Protein AF-0000000068094494 (afdb_homodimer)

Secondary structure (DSSP, 8-state):
-PBEEEEEEEES-HHHHHHHHHHHH--EEEEE-GGGEEEEESBSS-EEEEE--TTSB-STT--PBP--SS---SEEEEEE-S-HHHHHHHHHHHTPEEEEEEEEETTEEEEEEE-TTS-EEEEEEE-TTTTHHHHTT--/-PBEEEEEEEES-HHHHHHHHHHHH--EEEEE-GGGEEEEESBSS-EEEEE--TTSB-STT--PBP--SS---SEEEEEE-S-HHHHHHHHHHHTPEEEEEEEEETTEEEEEEE-TTS-EEEEEEE-TTTTHHHHTT--

Structure (mmCIF, N/CA/C/O backbone):
data_AF-0000000068094494-model_v1
#
loop_
_entity.id
_entity.type
_entity.pdbx_description
1 polymer Lyase
#
loop_
_atom_site.group_PDB
_atom_site.id
_atom_site.type_symbol
_atom_site.label_atom_id
_atom_site.label_alt_id
_atom_site.label_comp_id
_atom_site.label_asym_id
_atom_site.label_entity_id
_atom_site.label_seq_id
_atom_site.pdbx_PDB_ins_code
_atom_site.Cartn_x
_atom_site.Cartn_y
_atom_site.Cartn_z
_atom_site.occupancy
_atom_site.B_iso_or_equiv
_atom_site.auth_seq_id
_atom_site.auth_comp_id
_atom_site.auth_asym_id
_atom_site.auth_atom_id
_atom_site.pdbx_PDB_model_num
ATOM 1 N N . MET A 1 1 ? 8.359 2.385 19.516 1 69.75 1 MET A N 1
ATOM 2 C CA . MET A 1 1 ? 6.934 2.23 19.219 1 69.75 1 MET A CA 1
ATOM 3 C C . MET A 1 1 ? 6.707 2.039 17.734 1 69.75 1 MET A C 1
ATOM 5 O O . MET A 1 1 ? 7.465 2.562 16.906 1 69.75 1 MET A O 1
ATOM 9 N N . GLN A 1 2 ? 5.816 1.11 17.172 1 84.81 2 GLN A N 1
ATOM 10 C CA . GLN A 1 2 ? 5.566 0.818 15.758 1 84.81 2 GLN A CA 1
ATOM 11 C C . GLN A 1 2 ? 4.551 1.791 15.172 1 84.81 2 GLN A C 1
ATOM 13 O O . GLN A 1 2 ? 3.541 2.104 15.805 1 84.81 2 GLN A O 1
ATOM 18 N N . ALA A 1 3 ? 4.965 2.34 14.164 1 89.38 3 ALA A N 1
ATOM 19 C CA . ALA A 1 3 ? 4.027 3.209 13.453 1 89.38 3 ALA A CA 1
ATOM 20 C C . ALA A 1 3 ? 2.812 2.422 12.969 1 89.38 3 ALA A C 1
ATOM 22 O O . ALA A 1 3 ? 2.955 1.351 12.375 1 89.38 3 ALA A O 1
ATOM 23 N N . GLN A 1 4 ? 1.661 2.92 13.289 1 94.5 4 GLN A N 1
ATOM 24 C CA . GLN A 1 4 ? 0.449 2.332 12.727 1 94.5 4 GLN A CA 1
ATOM 25 C C . GLN A 1 4 ? 0.214 2.811 11.297 1 94.5 4 GLN A C 1
ATOM 27 O O . GLN A 1 4 ? 0.345 4 11.008 1 94.5 4 GLN A O 1
ATOM 32 N N . VAL A 1 5 ? -0.086 1.846 10.43 1 97.75 5 VAL A N 1
ATOM 33 C CA . VAL A 1 5 ? -0.346 2.176 9.031 1 97.75 5 VAL A CA 1
ATOM 34 C C . VAL A 1 5 ? -1.663 1.543 8.586 1 97.75 5 VAL A C 1
ATOM 36 O O . VAL A 1 5 ? -1.967 0.405 8.953 1 97.75 5 VAL A O 1
ATOM 39 N N . LEU A 1 6 ? -2.441 2.293 7.875 1 98 6 LEU A N 1
ATOM 40 C CA . LEU A 1 6 ? -3.617 1.804 7.164 1 98 6 LEU A CA 1
ATOM 41 C C . LEU A 1 6 ? -3.357 1.729 5.664 1 98 6 LEU A C 1
ATOM 43 O O . LEU A 1 6 ? -2.652 2.574 5.109 1 98 6 LEU A O 1
ATOM 47 N N . ILE A 1 7 ? -3.912 0.74 5.023 1 98.62 7 ILE A N 1
ATOM 48 C CA . ILE A 1 7 ? -3.787 0.612 3.578 1 98.62 7 ILE A CA 1
ATOM 49 C C . ILE A 1 7 ? -5.109 0.992 2.91 1 98.62 7 ILE A C 1
ATOM 51 O O . ILE A 1 7 ? -6.168 0.488 3.287 1 98.62 7 ILE A O 1
ATOM 55 N N . ASN A 1 8 ? -5.008 1.89 1.991 1 98.75 8 ASN A N 1
ATOM 56 C CA . ASN A 1 8 ? -6.168 2.305 1.212 1 98.75 8 ASN A CA 1
ATOM 57 C C . ASN A 1 8 ? -6.051 1.87 -0.246 1 98.75 8 ASN A C 1
ATOM 59 O O . ASN A 1 8 ? -5 2.039 -0.865 1 98.75 8 ASN A O 1
ATOM 63 N N . ILE A 1 9 ? -7.102 1.311 -0.768 1 98.88 9 ILE A N 1
ATOM 64 C CA . ILE A 1 9 ? -7.141 0.868 -2.156 1 98.88 9 ILE A CA 1
ATOM 65 C C . ILE A 1 9 ? -8.312 1.532 -2.879 1 98.88 9 ILE A C 1
ATOM 67 O O . ILE A 1 9 ? -9.469 1.358 -2.488 1 98.88 9 ILE A O 1
ATOM 71 N N . ASP A 1 10 ? -8.031 2.305 -3.949 1 98.69 10 ASP A N 1
ATOM 72 C CA . ASP A 1 10 ? -9.078 2.855 -4.797 1 98.69 10 ASP A CA 1
ATOM 73 C C . ASP A 1 10 ? -9.742 1.76 -5.629 1 98.69 10 ASP A C 1
ATOM 75 O O . ASP A 1 10 ? -9.062 0.959 -6.27 1 98.69 10 ASP A O 1
ATOM 79 N N . VAL A 1 11 ? -10.992 1.766 -5.641 1 98.81 11 VAL A N 1
ATOM 80 C CA . VAL A 1 11 ? -11.773 0.842 -6.449 1 98.81 11 VAL A CA 1
ATOM 81 C C . VAL A 1 11 ? -13 1.562 -7.016 1 98.81 11 VAL A C 1
ATOM 83 O O . VAL A 1 11 ? -13.469 2.549 -6.441 1 98.81 11 VAL A O 1
ATOM 86 N N . PRO A 1 12 ? -13.508 1.101 -8.148 1 98.5 12 PRO A N 1
ATOM 87 C CA . PRO A 1 12 ? -14.688 1.769 -8.719 1 98.5 12 PRO A CA 1
ATOM 88 C C . PRO A 1 12 ? -15.992 1.333 -8.055 1 98.5 12 PRO A C 1
ATOM 90 O O . PRO A 1 12 ? -17.016 1.992 -8.211 1 98.5 12 PRO A O 1
ATOM 93 N N . ASP A 1 13 ? -16.031 0.208 -7.359 1 98.31 13 ASP A N 1
ATOM 94 C CA . ASP A 1 13 ? -17.172 -0.377 -6.652 1 98.31 13 ASP A CA 1
ATOM 95 C C . ASP A 1 13 ? -16.719 -1.136 -5.41 1 98.31 13 ASP A C 1
ATOM 97 O O . ASP A 1 13 ? -16.188 -2.248 -5.512 1 98.31 13 ASP A O 1
ATOM 101 N N . ALA A 1 14 ? -16.953 -0.544 -4.223 1 98.38 14 ALA A N 1
ATOM 102 C CA . ALA A 1 14 ? -16.406 -1.07 -2.98 1 98.38 14 ALA A CA 1
ATOM 103 C C . ALA A 1 14 ? -17.016 -2.426 -2.637 1 98.38 14 ALA A C 1
ATOM 105 O O . ALA A 1 14 ? -16.312 -3.322 -2.154 1 98.38 14 ALA A O 1
ATOM 106 N N . ALA A 1 15 ? -18.266 -2.576 -2.871 1 97.75 15 ALA A N 1
ATOM 107 C CA . ALA A 1 15 ? -18.953 -3.828 -2.543 1 97.75 15 ALA A CA 1
ATOM 108 C C . ALA A 1 15 ? -18.406 -4.98 -3.383 1 97.75 15 ALA A C 1
ATOM 110 O O . ALA A 1 15 ? -18.125 -6.062 -2.859 1 97.75 15 ALA A O 1
ATOM 111 N N . ARG A 1 16 ? -18.25 -4.758 -4.676 1 98.25 16 ARG A N 1
ATOM 112 C CA . ARG A 1 16 ? -17.688 -5.781 -5.555 1 98.25 16 ARG A CA 1
ATOM 113 C C . ARG A 1 16 ? -16.234 -6.078 -5.184 1 98.25 16 ARG A C 1
ATOM 115 O O . ARG A 1 16 ? -15.812 -7.234 -5.223 1 98.25 16 ARG A O 1
ATOM 122 N N . ALA A 1 17 ? -15.516 -5.02 -4.848 1 98.75 17 ALA A N 1
ATOM 123 C CA . ALA A 1 17 ? -14.117 -5.203 -4.449 1 98.75 17 ALA A CA 1
ATOM 124 C C . ALA A 1 17 ? -14.016 -6.016 -3.164 1 98.75 17 ALA A C 1
ATOM 126 O O . ALA A 1 17 ? -13.133 -6.859 -3.023 1 98.75 17 ALA A O 1
ATOM 127 N N . ALA A 1 18 ? -14.93 -5.746 -2.213 1 98.56 18 ALA A N 1
ATOM 128 C CA . ALA A 1 18 ? -14.922 -6.5 -0.959 1 98.56 18 ALA A CA 1
ATOM 129 C C . ALA A 1 18 ? -15.125 -7.988 -1.213 1 98.56 18 ALA A C 1
ATOM 131 O O . ALA A 1 18 ? -14.445 -8.828 -0.61 1 98.56 18 ALA A O 1
ATOM 132 N N . LEU A 1 19 ? -16 -8.312 -2.143 1 98.56 19 LEU A N 1
ATOM 133 C CA . LEU A 1 19 ? -16.25 -9.711 -2.492 1 98.56 19 LEU A CA 1
ATOM 134 C C . LEU A 1 19 ? -15.008 -10.344 -3.119 1 98.56 19 LEU A C 1
ATOM 136 O O . LEU A 1 19 ? -14.648 -11.477 -2.791 1 98.56 19 LEU A O 1
ATOM 140 N N . PHE A 1 20 ? -14.336 -9.609 -3.955 1 98.88 20 PHE A N 1
ATOM 141 C CA . PHE A 1 20 ? -13.125 -10.109 -4.582 1 98.88 20 PHE A CA 1
ATOM 142 C C . PHE A 1 20 ? -12.055 -10.414 -3.537 1 98.88 20 PHE A C 1
ATOM 144 O O . PHE A 1 20 ? -11.508 -11.523 -3.508 1 98.88 20 PHE A O 1
ATOM 151 N N . TYR A 1 21 ? -11.758 -9.438 -2.697 1 98.69 21 TYR A N 1
ATOM 152 C CA . TYR A 1 21 ? -10.656 -9.594 -1.746 1 98.69 21 TYR A CA 1
ATOM 153 C C . TYR A 1 21 ? -10.992 -10.648 -0.698 1 98.69 21 TYR A C 1
ATOM 155 O O . TYR A 1 21 ? -10.094 -11.289 -0.154 1 98.69 21 TYR A O 1
ATOM 163 N N . GLU A 1 22 ? -12.297 -10.812 -0.394 1 98.31 22 GLU A N 1
ATOM 164 C CA . GLU A 1 22 ? -12.711 -11.914 0.474 1 98.31 22 GLU A CA 1
ATOM 165 C C . GLU A 1 22 ? -12.43 -13.266 -0.175 1 98.31 22 GLU A C 1
ATOM 167 O O . GLU A 1 22 ? -11.812 -14.141 0.438 1 98.31 22 GLU A O 1
ATOM 172 N N . ARG A 1 23 ? -12.812 -13.453 -1.428 1 98.38 23 ARG A N 1
ATOM 173 C CA . ARG A 1 23 ? -12.68 -14.727 -2.127 1 98.38 23 ARG A CA 1
ATOM 174 C C . ARG A 1 23 ? -11.227 -15.008 -2.477 1 98.38 23 ARG A C 1
ATOM 176 O O . ARG A 1 23 ? -10.773 -16.156 -2.387 1 98.38 23 ARG A O 1
ATOM 183 N N . ALA A 1 24 ? -10.469 -14.008 -2.826 1 98.5 24 ALA A N 1
ATOM 184 C CA . ALA A 1 24 ? -9.117 -14.195 -3.332 1 98.5 24 ALA A CA 1
ATOM 185 C C . ALA A 1 24 ? -8.125 -14.375 -2.188 1 98.5 24 ALA A C 1
ATOM 187 O O . ALA A 1 24 ? -7.184 -15.172 -2.291 1 98.5 24 ALA A O 1
ATOM 188 N N . PHE A 1 25 ? -8.359 -13.602 -1.053 1 97.81 25 PHE A N 1
ATOM 189 C CA . PHE A 1 25 ? -7.277 -13.516 -0.077 1 97.81 25 PHE A CA 1
ATOM 190 C C . PHE A 1 25 ? -7.801 -13.766 1.332 1 97.81 25 PHE A C 1
ATOM 192 O O . PHE A 1 25 ? -7.051 -13.672 2.305 1 97.81 25 PHE A O 1
ATOM 199 N N . GLY A 1 26 ? -9.078 -14.008 1.475 1 97.31 26 GLY A N 1
ATOM 200 C CA . GLY A 1 26 ? -9.656 -14.383 2.758 1 97.31 26 GLY A CA 1
ATOM 201 C C . GLY A 1 26 ? -9.883 -13.195 3.676 1 97.31 26 GLY A C 1
ATOM 202 O O . GLY A 1 26 ? -10.062 -13.359 4.883 1 97.31 26 GLY A O 1
ATOM 203 N N . LEU A 1 27 ? -9.828 -11.992 3.16 1 97.88 27 LEU A N 1
ATOM 204 C CA . LEU A 1 27 ? -10.195 -10.82 3.951 1 97.88 27 LEU A CA 1
ATOM 205 C C . LEU A 1 27 ? -11.695 -10.781 4.207 1 97.88 27 LEU A C 1
ATOM 207 O O . LEU A 1 27 ? -12.461 -11.461 3.518 1 97.88 27 LEU A O 1
ATOM 211 N N . ARG A 1 28 ? -12.047 -10 5.215 1 97.38 28 ARG A N 1
ATOM 212 C CA . ARG A 1 28 ? -13.469 -9.922 5.551 1 97.38 28 ARG A CA 1
ATOM 213 C C . ARG A 1 28 ? -13.891 -8.484 5.801 1 97.38 28 ARG A C 1
ATOM 215 O O . ARG A 1 28 ? -13.195 -7.73 6.488 1 97.38 28 ARG A O 1
ATOM 222 N N . PRO A 1 29 ? -15.055 -8.117 5.176 1 96.5 29 PRO A N 1
ATOM 223 C CA . PRO A 1 29 ? -15.562 -6.793 5.539 1 96.5 29 PRO A CA 1
ATOM 224 C C . PRO A 1 29 ? -15.875 -6.668 7.031 1 96.5 29 PRO A C 1
ATOM 226 O O . PRO A 1 29 ? -16.5 -7.562 7.609 1 96.5 29 PRO A O 1
ATOM 229 N N . GLN A 1 30 ? -15.422 -5.703 7.633 1 95.5 30 GLN A N 1
ATOM 230 C CA . GLN A 1 30 ? -15.609 -5.496 9.07 1 95.5 30 GLN A CA 1
ATOM 231 C C . GLN A 1 30 ? -16.594 -4.359 9.336 1 95.5 30 GLN A C 1
ATOM 233 O O . GLN A 1 30 ? -17.406 -4.438 10.266 1 95.5 30 GLN A O 1
ATOM 238 N N . ARG A 1 31 ? -16.469 -3.244 8.562 1 94.31 31 ARG A N 1
ATOM 239 C CA . ARG A 1 31 ? -17.344 -2.098 8.75 1 94.31 31 ARG A CA 1
ATOM 240 C C . ARG A 1 31 ? -17.406 -1.237 7.496 1 94.31 31 ARG A C 1
ATOM 242 O O . ARG A 1 31 ? -16.422 -1.168 6.742 1 94.31 31 ARG A O 1
ATOM 249 N N . ARG A 1 32 ? -18.531 -0.623 7.348 1 94.56 32 ARG A N 1
ATOM 250 C CA . ARG A 1 32 ? -18.719 0.377 6.301 1 94.56 32 ARG A CA 1
ATOM 251 C C . ARG A 1 32 ? -18.516 1.786 6.848 1 94.56 32 ARG A C 1
ATOM 253 O O . ARG A 1 32 ? -18.984 2.105 7.941 1 94.56 32 ARG A O 1
ATOM 260 N N . LEU A 1 33 ? -17.766 2.527 6.152 1 94.62 33 LEU A N 1
ATOM 261 C CA . LEU A 1 33 ? -17.547 3.932 6.48 1 94.62 33 LEU A CA 1
ATOM 262 C C . LEU A 1 33 ? -18.234 4.84 5.465 1 94.62 33 LEU A C 1
ATOM 264 O O . LEU A 1 33 ? -17.594 5.324 4.531 1 94.62 33 LEU A O 1
ATOM 268 N N . GLY A 1 34 ? -19.484 5.164 5.664 1 89.81 34 GLY A N 1
ATOM 269 C CA . GLY A 1 34 ? -20.281 5.832 4.652 1 89.81 34 GLY A CA 1
ATOM 270 C C . GLY A 1 34 ? -20.594 4.949 3.457 1 89.81 34 GLY A C 1
ATOM 271 O O . GLY A 1 34 ? -20.438 3.73 3.521 1 89.81 34 GLY A O 1
ATOM 272 N N . PRO A 1 35 ? -21.062 5.523 2.426 1 89.25 35 PRO A N 1
ATOM 273 C CA . PRO A 1 35 ? -21.516 4.734 1.275 1 89.25 35 PRO A CA 1
ATOM 274 C C . PRO A 1 35 ? -20.359 4.312 0.362 1 89.25 35 PRO A C 1
ATOM 276 O O . PRO A 1 35 ? -20.547 3.471 -0.519 1 89.25 35 PRO A O 1
ATOM 279 N N . GLN A 1 36 ? -19.172 4.809 0.687 1 93.19 36 GLN A N 1
ATOM 280 C CA . GLN A 1 36 ? -18.188 4.645 -0.38 1 93.19 36 GLN A CA 1
ATOM 281 C C . GLN A 1 36 ? -16.891 4.059 0.158 1 93.19 36 GLN A C 1
ATOM 283 O O . GLN A 1 36 ? -15.844 4.129 -0.501 1 93.19 36 GLN A O 1
ATOM 288 N N . ALA A 1 37 ? -16.984 3.441 1.366 1 97.56 37 ALA A N 1
ATOM 289 C CA . ALA A 1 37 ? -15.766 2.869 1.912 1 97.56 37 ALA A CA 1
ATOM 290 C C . ALA A 1 37 ? -16.062 1.657 2.787 1 97.56 37 ALA A C 1
ATOM 292 O O . ALA A 1 37 ? -17.031 1.66 3.551 1 97.56 37 ALA A O 1
ATOM 293 N N . ILE A 1 38 ? -15.305 0.632 2.648 1 98.12 38 ILE A N 1
ATOM 294 C CA . ILE A 1 38 ? -15.422 -0.578 3.455 1 98.12 38 ILE A CA 1
ATOM 295 C C . ILE A 1 38 ? -14.07 -0.919 4.078 1 98.12 38 ILE A C 1
ATOM 297 O O . ILE A 1 38 ? -13.055 -0.975 3.383 1 98.12 38 ILE A O 1
ATOM 301 N N . GLU A 1 39 ? -14.062 -1.085 5.305 1 98.19 39 GLU A N 1
ATOM 302 C CA . GLU A 1 39 ? -12.898 -1.61 6.012 1 98.19 39 GLU A CA 1
ATOM 303 C C . GLU A 1 39 ? -12.867 -3.135 5.973 1 98.19 39 GLU A C 1
ATOM 305 O O . GLU A 1 39 ? -13.852 -3.789 6.324 1 98.19 39 GLU A O 1
ATOM 310 N N . MET A 1 40 ? -11.75 -3.652 5.52 1 98.12 40 MET A N 1
ATOM 311 C CA . MET A 1 40 ? -11.539 -5.098 5.484 1 98.12 40 MET A CA 1
ATOM 312 C C . MET A 1 40 ? -10.625 -5.543 6.625 1 98.12 40 MET A C 1
ATOM 314 O O . MET A 1 40 ? -9.633 -4.883 6.922 1 98.12 40 MET A O 1
ATOM 318 N N . ALA A 1 41 ? -11.008 -6.645 7.246 1 96.44 41 ALA A N 1
ATOM 319 C CA . ALA A 1 41 ? -10.195 -7.281 8.281 1 96.44 41 ALA A CA 1
ATOM 320 C C . ALA A 1 41 ? -9.586 -8.586 7.77 1 96.44 41 ALA A C 1
ATOM 322 O O . ALA A 1 41 ? -9.969 -9.078 6.707 1 96.44 41 ALA A O 1
ATOM 323 N N . GLY A 1 42 ? -8.547 -9.062 8.523 1 95.25 42 GLY A N 1
ATOM 324 C CA . GLY A 1 42 ? -7.941 -10.336 8.18 1 95.25 42 GLY A CA 1
ATOM 325 C C . GLY A 1 42 ? -6.465 -10.234 7.848 1 95.25 42 GLY A C 1
ATOM 326 O O . GLY A 1 42 ? -5.773 -11.25 7.734 1 95.25 42 GLY A O 1
ATOM 327 N N . ALA A 1 43 ? -6.004 -9.039 7.594 1 94.25 43 ALA A N 1
ATOM 328 C CA . ALA A 1 43 ? -4.574 -8.789 7.438 1 94.25 43 ALA A CA 1
ATOM 329 C C . ALA A 1 43 ? -3.982 -8.18 8.703 1 94.25 43 ALA A C 1
ATOM 331 O O . ALA A 1 43 ? -4.711 -7.844 9.641 1 94.25 43 ALA A O 1
ATOM 332 N N . ALA A 1 44 ? -2.656 -8.07 8.758 1 91.19 44 ALA A N 1
ATOM 333 C CA . ALA A 1 44 ? -1.973 -7.535 9.93 1 91.19 44 ALA A CA 1
ATOM 334 C C . ALA A 1 44 ? -2.307 -6.062 10.141 1 91.19 44 ALA A C 1
ATOM 336 O O . ALA A 1 44 ? -2.141 -5.531 11.242 1 91.19 44 ALA A O 1
ATOM 337 N N . VAL A 1 45 ? -2.725 -5.375 9.086 1 93.75 45 VAL A N 1
ATOM 338 C CA . VAL A 1 45 ? -3.154 -3.98 9.141 1 93.75 45 VAL A CA 1
ATOM 339 C C . VAL A 1 45 ? -4.504 -3.83 8.445 1 93.75 45 VAL A C 1
ATOM 341 O O . VAL A 1 45 ? -4.832 -4.598 7.539 1 93.75 45 VAL A O 1
ATOM 344 N N . PRO A 1 46 ? -5.316 -2.822 8.898 1 96.12 46 PRO A N 1
ATOM 345 C CA . PRO A 1 46 ? -6.59 -2.623 8.195 1 96.12 46 PRO A CA 1
ATOM 346 C C . PRO A 1 46 ? -6.402 -2.191 6.746 1 96.12 46 PRO A C 1
ATOM 348 O O . PRO A 1 46 ? -5.477 -1.438 6.434 1 96.12 46 PRO A O 1
ATOM 351 N N . ILE A 1 47 ? -7.227 -2.734 5.918 1 98.44 47 ILE A N 1
ATOM 352 C CA . ILE A 1 47 ? -7.285 -2.348 4.512 1 98.44 47 ILE A CA 1
ATOM 353 C C . ILE A 1 47 ? -8.633 -1.69 4.211 1 98.44 47 ILE A C 1
ATOM 355 O O . ILE A 1 47 ? -9.688 -2.234 4.551 1 98.44 47 ILE A O 1
ATOM 359 N N . TYR A 1 48 ? -8.602 -0.558 3.652 1 98.62 48 TYR A N 1
ATOM 360 C CA . TYR A 1 48 ? -9.805 0.176 3.285 1 98.62 48 TYR A CA 1
ATOM 361 C C . TYR A 1 48 ? -9.992 0.197 1.773 1 98.62 48 TYR A C 1
ATOM 363 O O . TYR A 1 48 ? -9.078 0.575 1.034 1 98.62 48 TYR A O 1
ATOM 371 N N . LEU A 1 49 ? -11.125 -0.266 1.335 1 98.81 49 LEU A N 1
ATOM 372 C CA . LEU A 1 49 ? -11.555 -0.1 -0.05 1 98.81 49 LEU A CA 1
ATOM 373 C C . LEU A 1 49 ? -12.305 1.213 -0.233 1 98.81 49 LEU A C 1
ATOM 375 O O . LEU A 1 49 ? -13.359 1.416 0.368 1 98.81 49 LEU A O 1
ATOM 379 N N . LEU A 1 50 ? -11.773 2.123 -0.988 1 98.56 50 LEU A N 1
ATOM 380 C CA . LEU A 1 50 ? -12.344 3.447 -1.217 1 98.56 50 LEU A CA 1
ATOM 381 C C . LEU A 1 50 ? -12.961 3.541 -2.607 1 98.56 50 LEU A C 1
ATOM 383 O O . LEU A 1 50 ? -12.25 3.453 -3.613 1 98.56 50 LEU A O 1
ATOM 387 N N . GLU A 1 51 ? -14.195 3.734 -2.619 1 98.5 51 GLU A N 1
ATOM 388 C CA . GLU A 1 51 ? -14.891 3.854 -3.896 1 98.5 51 GLU A CA 1
ATOM 389 C C . GLU A 1 51 ? -14.688 5.238 -4.504 1 98.5 51 GLU A C 1
ATOM 391 O O . GLU A 1 51 ? -15.086 6.246 -3.912 1 98.5 51 GLU A O 1
ATOM 396 N N . LYS A 1 52 ? -14.008 5.262 -5.613 1 98 52 LYS A N 1
ATOM 397 C CA . LYS A 1 52 ? -13.781 6.457 -6.422 1 98 52 LYS A CA 1
ATOM 398 C C . LYS A 1 52 ? -14.148 6.211 -7.879 1 98 52 LYS A C 1
ATOM 400 O O . LYS A 1 52 ? -13.766 5.195 -8.461 1 98 52 LYS A O 1
ATOM 405 N N . ALA A 1 53 ? -14.836 7.141 -8.445 1 97.44 53 ALA A N 1
ATOM 406 C CA . ALA A 1 53 ? -15.359 6.945 -9.797 1 97.44 53 ALA A CA 1
ATOM 407 C C . ALA A 1 53 ? -14.234 6.93 -10.82 1 97.44 53 ALA A C 1
ATOM 409 O O . ALA A 1 53 ? -13.281 7.703 -10.719 1 97.44 53 ALA A O 1
ATOM 410 N N . THR A 1 54 ? -14.414 6.039 -11.844 1 97.44 54 THR A N 1
ATOM 411 C CA . THR A 1 54 ? -13.523 6.086 -12.992 1 97.44 54 THR A CA 1
ATOM 412 C C . THR A 1 54 ? -13.492 7.484 -13.602 1 97.44 54 THR A C 1
ATOM 414 O O . THR A 1 54 ? -14.539 8.133 -13.734 1 97.44 54 THR A O 1
ATOM 417 N N . GLY A 1 55 ? -12.312 7.957 -13.852 1 96.69 55 GLY A N 1
ATOM 418 C CA . GLY A 1 55 ? -12.172 9.258 -14.492 1 96.69 55 GLY A CA 1
ATOM 419 C C . GLY A 1 55 ? -12.094 10.406 -13.492 1 96.69 55 GLY A C 1
ATOM 420 O O . GLY A 1 55 ? -11.742 11.523 -13.859 1 96.69 55 GLY A O 1
ATOM 421 N N . SER A 1 56 ? -12.414 10.141 -12.203 1 96.31 56 SER A N 1
ATOM 422 C CA . SER A 1 56 ? -12.32 11.195 -11.203 1 96.31 56 SER A CA 1
ATOM 423 C C . SER A 1 56 ? -10.875 11.617 -10.977 1 96.31 56 SER A C 1
ATOM 425 O O . SER A 1 56 ? -9.945 10.867 -11.297 1 96.31 56 SER A O 1
ATOM 427 N N . GLN A 1 57 ? -10.664 12.758 -10.453 1 93.75 57 GLN A N 1
ATOM 428 C CA . GLN A 1 57 ? -9.32 13.273 -10.203 1 93.75 57 GLN A CA 1
ATOM 429 C C . GLN A 1 57 ? -8.562 12.383 -9.227 1 93.75 57 GLN A C 1
ATOM 431 O O . GLN A 1 57 ? -9.047 12.102 -8.125 1 93.75 57 GLN A O 1
ATOM 436 N N . ALA A 1 58 ? -7.363 11.961 -9.555 1 90.94 58 ALA A N 1
ATOM 437 C CA . ALA A 1 58 ? -6.645 10.922 -8.82 1 90.94 58 ALA A CA 1
ATOM 438 C C . ALA A 1 58 ? -5.727 11.531 -7.762 1 90.94 58 ALA A C 1
ATOM 440 O O . ALA A 1 58 ? -5.434 10.898 -6.746 1 90.94 58 ALA A O 1
ATOM 441 N N . ALA A 1 59 ? -5.141 12.672 -8.133 1 85.25 59 ALA A N 1
ATOM 442 C CA . ALA A 1 59 ? -4.211 13.328 -7.211 1 85.25 59 ALA A CA 1
ATOM 443 C C . ALA A 1 59 ? -4.25 14.844 -7.387 1 85.25 59 ALA A C 1
ATOM 445 O O . ALA A 1 59 ? -4.484 15.344 -8.492 1 85.25 59 ALA A O 1
ATOM 446 N N . THR A 1 60 ? -4.008 15.469 -6.332 1 82.69 60 THR A N 1
ATOM 447 C CA . THR A 1 60 ? -3.953 16.922 -6.398 1 82.69 60 THR A CA 1
ATOM 448 C C . THR A 1 60 ? -2.801 17.375 -7.289 1 82.69 60 THR A C 1
ATOM 450 O O . THR A 1 60 ? -1.706 16.812 -7.234 1 82.69 60 THR A O 1
ATOM 453 N N . GLY A 1 61 ? -3.08 18.312 -8.102 1 81.31 61 GLY A N 1
ATOM 454 C CA . GLY A 1 61 ? -2.023 18.906 -8.898 1 81.31 61 GLY A CA 1
ATOM 455 C C . GLY A 1 61 ? -1.749 18.141 -10.188 1 81.31 61 GLY A C 1
ATOM 456 O O . GLY A 1 61 ? -0.759 18.406 -10.867 1 81.31 61 GLY A O 1
ATOM 457 N N . THR A 1 62 ? -2.502 17.031 -10.336 1 85.19 62 THR A N 1
ATOM 458 C CA . THR A 1 62 ? -2.342 16.297 -11.586 1 85.19 62 THR A CA 1
ATOM 459 C C . THR A 1 62 ? -3.627 16.344 -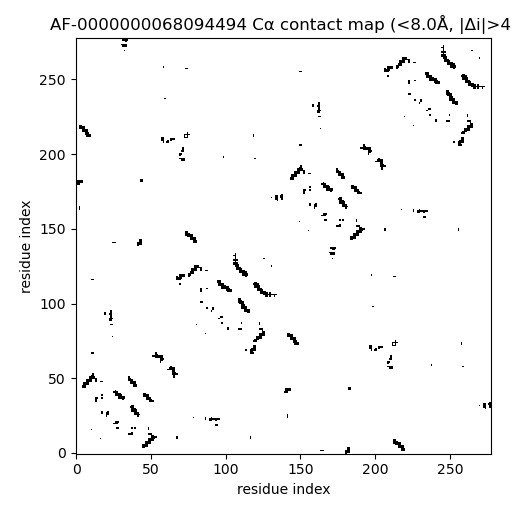12.406 1 85.19 62 THR A C 1
ATOM 461 O O . THR A 1 62 ? -4.703 16.625 -11.875 1 85.19 62 THR A O 1
ATOM 464 N N . SER A 1 63 ? -3.463 16.172 -13.688 1 88.62 63 SER A N 1
ATOM 465 C CA . SER A 1 63 ? -4.629 16.047 -14.555 1 88.62 63 SER A CA 1
ATOM 466 C C . SER A 1 63 ? -5.004 14.586 -14.766 1 88.62 63 SER A C 1
ATOM 468 O O . SER A 1 63 ? -5.902 14.273 -15.555 1 88.62 63 SER A O 1
ATOM 470 N N . GLN A 1 64 ? -4.371 13.789 -14.07 1 91.5 64 GLN A N 1
ATOM 471 C CA . GLN A 1 64 ? -4.621 12.359 -14.234 1 91.5 64 GLN A CA 1
ATOM 472 C C . GLN A 1 64 ? -5.984 11.969 -13.672 1 91.5 64 GLN A C 1
ATOM 474 O O . GLN A 1 64 ? -6.359 12.406 -12.586 1 91.5 64 GLN A O 1
ATOM 479 N N . GLY A 1 65 ? -6.703 11.172 -14.43 1 95.75 65 GLY A N 1
ATOM 480 C CA . GLY A 1 65 ? -7.918 10.539 -13.938 1 95.75 65 GLY A CA 1
ATOM 481 C C . GLY A 1 65 ? -7.703 9.109 -13.484 1 95.75 65 GLY A C 1
ATOM 482 O O . GLY A 1 65 ? -6.859 8.391 -14.031 1 95.75 65 GLY A O 1
ATOM 483 N N . ARG A 1 66 ? -8.477 8.758 -12.516 1 97.12 66 ARG A N 1
ATOM 484 C CA . ARG A 1 66 ? -8.414 7.367 -12.094 1 97.12 66 ARG A CA 1
ATOM 485 C C . ARG A 1 66 ? -8.812 6.434 -13.234 1 97.12 66 ARG A C 1
ATOM 487 O O . ARG A 1 66 ? -9.766 6.707 -13.969 1 97.12 66 ARG A O 1
ATOM 494 N N . ASP A 1 67 ? -7.984 5.445 -13.422 1 95.38 67 ASP A N 1
ATOM 495 C CA . ASP A 1 67 ? -8.188 4.461 -14.484 1 95.38 67 ASP A CA 1
ATOM 496 C C . ASP A 1 67 ? -8.016 3.041 -13.953 1 95.38 67 ASP A C 1
ATOM 498 O O . ASP A 1 67 ? -6.898 2.625 -13.633 1 95.38 67 ASP A O 1
ATOM 502 N N . TYR A 1 68 ? -9.125 2.223 -14.016 1 97.5 68 TYR A N 1
ATOM 503 C CA . TYR A 1 68 ? -9.109 0.927 -13.344 1 97.5 68 TYR A CA 1
ATOM 504 C C . TYR A 1 68 ? -8.797 -0.192 -14.336 1 97.5 68 TYR A C 1
ATOM 506 O O . TYR A 1 68 ? -9.062 -1.364 -14.055 1 97.5 68 TYR A O 1
ATOM 514 N N . ALA A 1 69 ? -8.375 0.192 -15.57 1 96.06 69 ALA A N 1
ATOM 515 C CA . ALA A 1 69 ? -7.598 -0.765 -16.344 1 96.06 69 ALA A CA 1
ATOM 516 C C . ALA A 1 69 ? -6.242 -1.034 -15.703 1 96.06 69 ALA A C 1
ATOM 518 O O . ALA A 1 69 ? -5.898 -0.418 -14.695 1 96.06 69 ALA A O 1
ATOM 519 N N . ARG A 1 70 ? -5.543 -1.998 -16.297 1 96.94 70 ARG A N 1
ATOM 520 C CA . ARG A 1 70 ? -4.238 -2.305 -15.719 1 96.94 70 ARG A CA 1
ATOM 521 C C . ARG A 1 70 ? -3.338 -1.072 -15.711 1 96.94 70 ARG A C 1
ATOM 523 O O . ARG A 1 70 ? -3.232 -0.372 -16.719 1 96.94 70 ARG A O 1
ATOM 530 N N . HIS A 1 71 ? -2.715 -0.755 -14.57 1 96 71 HIS A N 1
ATOM 531 C CA . HIS A 1 71 ? -1.895 0.438 -14.398 1 96 71 HIS A CA 1
ATOM 532 C C . HIS A 1 71 ? -0.708 0.163 -13.477 1 96 71 HIS A C 1
ATOM 534 O O . HIS A 1 71 ? -0.641 -0.891 -12.844 1 96 71 HIS A O 1
ATOM 540 N N . TRP A 1 72 ? 0.264 1.136 -13.516 1 96.06 72 TRP A N 1
ATOM 541 C CA . TRP A 1 72 ? 1.343 1.134 -12.531 1 96.06 72 TRP A CA 1
ATOM 542 C C . TRP A 1 72 ? 0.787 1.219 -11.109 1 96.06 72 TRP A C 1
ATOM 544 O O . TRP A 1 72 ? -0.079 2.049 -10.828 1 96.06 72 TRP A O 1
ATOM 554 N N . THR A 1 73 ? 1.209 0.349 -10.289 1 97.25 73 THR A N 1
ATOM 555 C CA . THR A 1 73 ? 0.883 0.357 -8.859 1 97.25 73 THR A CA 1
ATOM 556 C C . THR A 1 73 ? 2.139 0.569 -8.023 1 97.25 73 THR A C 1
ATOM 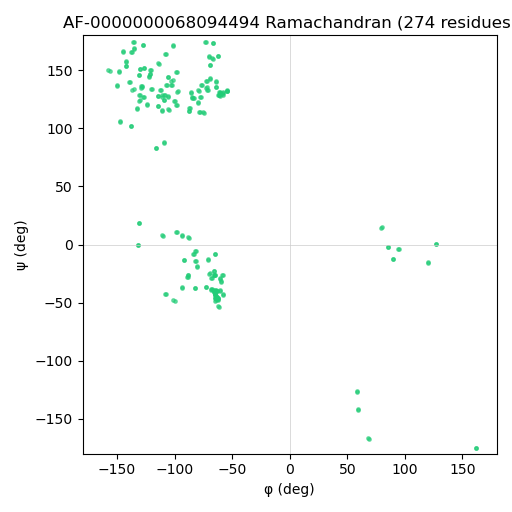558 O O . THR A 1 73 ? 2.703 -0.388 -7.488 1 97.25 73 THR A O 1
ATOM 561 N N . PRO A 1 74 ? 2.521 1.793 -7.867 1 97.88 74 PRO A N 1
ATOM 562 C CA . PRO A 1 74 ? 3.83 2.1 -7.285 1 97.88 74 PRO A CA 1
ATOM 563 C C . PRO A 1 74 ? 3.943 1.656 -5.828 1 97.88 74 PRO A C 1
ATOM 565 O O . PRO A 1 74 ? 5.055 1.488 -5.312 1 97.88 74 PRO A O 1
ATOM 568 N N . VAL A 1 75 ? 2.846 1.581 -5.16 1 98.75 75 VAL A N 1
ATOM 569 C CA . VAL A 1 75 ? 2.693 0.915 -3.871 1 98.75 75 VAL A CA 1
ATOM 570 C C . VAL A 1 75 ? 1.839 -0.34 -4.035 1 98.75 75 VAL A C 1
ATOM 572 O O . VAL A 1 75 ? 0.687 -0.262 -4.465 1 98.75 75 VAL A O 1
ATOM 575 N N . HIS A 1 76 ? 2.445 -1.494 -3.799 1 98.62 76 HIS A N 1
ATOM 576 C CA . HIS A 1 76 ? 1.637 -2.695 -3.979 1 98.62 76 HIS A CA 1
ATOM 577 C C . HIS A 1 76 ? 1.878 -3.695 -2.854 1 98.62 76 HIS A C 1
ATOM 579 O O . HIS A 1 76 ? 2.84 -3.562 -2.094 1 98.62 76 HIS A O 1
ATOM 585 N N . LEU A 1 77 ? 1.007 -4.648 -2.76 1 98.62 77 LEU A N 1
ATOM 586 C CA . LEU A 1 77 ? 1.012 -5.613 -1.665 1 98.62 77 LEU A CA 1
ATOM 587 C C . LEU A 1 77 ? 1.492 -6.977 -2.145 1 98.62 77 LEU A C 1
ATOM 589 O O . LEU A 1 77 ? 1.134 -7.418 -3.24 1 98.62 77 LEU A O 1
ATOM 593 N N . ASP A 1 78 ? 2.33 -7.633 -1.383 1 98.56 78 ASP A N 1
ATOM 594 C CA . ASP A 1 78 ? 2.553 -9.078 -1.468 1 98.56 78 ASP A CA 1
ATOM 595 C C . ASP A 1 78 ? 1.744 -9.82 -0.407 1 98.56 78 ASP A C 1
ATOM 597 O O . ASP A 1 78 ? 1.921 -9.586 0.791 1 98.56 78 ASP A O 1
ATOM 601 N N . PHE A 1 79 ? 0.902 -10.664 -0.819 1 98.44 79 PHE A N 1
ATOM 602 C CA . PHE A 1 79 ? 0.25 -11.57 0.115 1 98.44 79 PHE A CA 1
ATOM 603 C C . PHE A 1 79 ? 1.094 -12.82 0.333 1 98.44 79 PHE A C 1
ATOM 605 O O . PHE A 1 79 ? 1.34 -13.586 -0.605 1 98.44 79 PHE A O 1
ATOM 612 N N . VAL A 1 80 ? 1.523 -13.008 1.548 1 98.31 80 VAL A N 1
ATOM 613 C CA . VAL A 1 80 ? 2.354 -14.164 1.884 1 98.31 80 VAL A CA 1
ATOM 6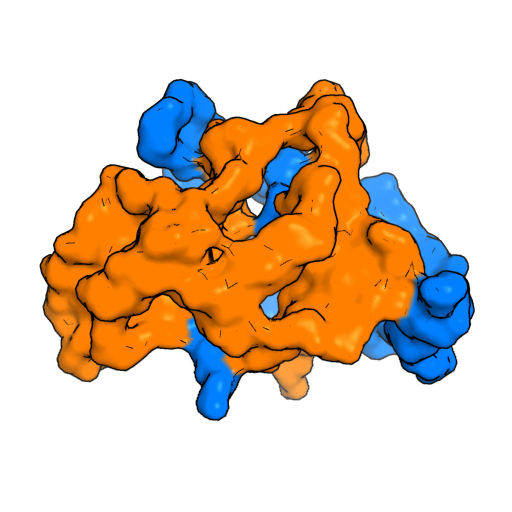14 C C . VAL A 1 80 ? 1.465 -15.359 2.201 1 98.31 80 VAL A C 1
ATOM 616 O O . VAL A 1 80 ? 0.534 -15.258 3.006 1 98.31 80 VAL A O 1
ATOM 619 N N . VAL A 1 81 ? 1.771 -16.453 1.604 1 98.06 81 VAL A N 1
ATOM 620 C CA . VAL A 1 81 ? 0.914 -17.625 1.731 1 98.06 81 VAL A CA 1
ATOM 621 C C . VAL A 1 81 ? 1.768 -18.859 1.984 1 98.06 81 VAL A C 1
ATOM 623 O O . VAL A 1 81 ? 2.992 -18.828 1.839 1 98.06 81 VAL A O 1
ATOM 626 N N . ASP A 1 82 ? 1.071 -19.953 2.355 1 97.31 82 ASP A N 1
ATOM 627 C CA . ASP A 1 82 ? 1.765 -21.219 2.607 1 97.31 82 ASP A CA 1
ATOM 628 C C . ASP A 1 82 ? 1.899 -22.031 1.325 1 97.31 82 ASP A C 1
ATOM 630 O O . ASP A 1 82 ? 2.797 -22.875 1.207 1 97.31 82 ASP A O 1
ATOM 634 N N . ASP A 1 83 ? 1.018 -21.844 0.379 1 98 83 ASP A N 1
ATOM 635 C CA . ASP A 1 83 ? 0.973 -22.562 -0.894 1 98 83 ASP A CA 1
ATOM 636 C C . ASP A 1 83 ? 0.675 -21.609 -2.049 1 98 83 ASP A C 1
ATOM 638 O O . ASP A 1 83 ? -0.482 -21.25 -2.283 1 98 83 ASP A O 1
ATOM 642 N N . CYS A 1 84 ? 1.681 -21.25 -2.775 1 98.56 84 CYS A N 1
ATOM 643 C CA . CYS A 1 84 ? 1.604 -20.234 -3.816 1 98.56 84 CYS A CA 1
ATOM 644 C C . CYS A 1 84 ? 0.675 -20.672 -4.941 1 98.56 84 CYS A C 1
ATOM 646 O O . CYS A 1 84 ? -0.187 -19.906 -5.375 1 98.56 84 CYS A O 1
ATOM 648 N N . ASP A 1 85 ? 0.787 -21.922 -5.426 1 98.56 85 ASP A N 1
ATOM 649 C CA . ASP A 1 85 ? -0.011 -22.406 -6.547 1 98.56 85 ASP A CA 1
ATOM 650 C C . ASP A 1 85 ? -1.498 -22.406 -6.203 1 98.56 85 ASP A C 1
ATOM 652 O O . ASP A 1 85 ? -2.324 -21.969 -7.004 1 98.56 85 ASP A O 1
ATOM 656 N N . ARG A 1 86 ? -1.781 -22.875 -5.066 1 98.5 86 ARG A N 1
ATOM 657 C CA . ARG A 1 86 ? -3.176 -22.906 -4.637 1 98.5 86 ARG A CA 1
ATOM 658 C C . ARG A 1 86 ? -3.744 -21.5 -4.496 1 98.5 86 ARG A C 1
ATOM 660 O O . ARG A 1 86 ? -4.883 -21.234 -4.891 1 98.5 86 ARG A O 1
ATOM 667 N N . ALA A 1 87 ? -2.967 -20.609 -3.891 1 98.62 87 ALA A N 1
ATOM 668 C CA . ALA A 1 87 ? -3.422 -19.234 -3.695 1 98.62 87 ALA A CA 1
ATOM 669 C C . ALA A 1 87 ? -3.648 -18.531 -5.035 1 98.62 87 ALA A C 1
ATOM 671 O O . ALA A 1 87 ? -4.605 -17.766 -5.188 1 98.62 87 ALA A O 1
ATOM 672 N N . VAL A 1 88 ? -2.76 -18.781 -5.973 1 98.81 88 VAL A N 1
ATOM 673 C CA . VAL A 1 88 ? -2.908 -18.203 -7.305 1 98.81 88 VAL A CA 1
ATOM 674 C C . VAL A 1 88 ? -4.199 -18.703 -7.945 1 98.81 88 VAL A C 1
ATOM 676 O O . VAL A 1 88 ? -4.984 -17.906 -8.484 1 98.81 88 VAL A O 1
ATOM 679 N N . ALA A 1 89 ? -4.418 -20 -7.879 1 98.88 89 ALA A N 1
ATOM 680 C CA . ALA A 1 89 ? -5.641 -20.578 -8.445 1 98.88 89 ALA A CA 1
ATOM 681 C C . ALA A 1 89 ? -6.879 -19.953 -7.816 1 98.88 89 ALA A C 1
ATOM 683 O O . ALA A 1 89 ? -7.84 -19.625 -8.516 1 98.88 89 ALA A O 1
ATOM 684 N N . THR A 1 90 ? -6.855 -19.781 -6.527 1 98.75 90 THR A N 1
ATOM 685 C CA . THR A 1 90 ? -7.969 -19.172 -5.797 1 98.75 90 THR A CA 1
ATOM 686 C C . THR A 1 90 ? -8.195 -17.734 -6.246 1 98.75 90 THR A C 1
ATOM 688 O O . THR A 1 90 ? -9.336 -17.328 -6.492 1 98.75 90 THR A O 1
ATOM 691 N N . ALA A 1 91 ? -7.117 -16.953 -6.359 1 98.81 91 ALA A N 1
ATOM 692 C CA . ALA A 1 91 ? -7.219 -15.547 -6.754 1 98.81 91 ALA A CA 1
ATOM 693 C C . ALA A 1 91 ? -7.738 -15.414 -8.18 1 98.81 91 ALA A C 1
ATOM 695 O O . ALA A 1 91 ? -8.586 -14.562 -8.461 1 98.81 91 ALA A O 1
ATOM 696 N N . VAL A 1 92 ? -7.23 -16.234 -9.047 1 98.88 92 VAL A N 1
ATOM 697 C CA . VAL A 1 92 ? -7.664 -16.203 -10.438 1 98.88 92 VAL A CA 1
ATOM 698 C C . VAL A 1 92 ? -9.133 -16.594 -10.531 1 98.88 92 VAL A C 1
ATOM 700 O O . VAL A 1 92 ? -9.906 -15.961 -11.258 1 98.88 92 VAL A O 1
ATOM 703 N N . ALA A 1 93 ? -9.578 -17.594 -9.82 1 98.88 93 ALA A N 1
ATOM 704 C CA . ALA A 1 93 ? -10.977 -18 -9.797 1 98.88 93 ALA A CA 1
ATOM 705 C C . ALA A 1 93 ? -11.875 -16.875 -9.289 1 98.88 93 ALA A C 1
ATOM 707 O O . ALA A 1 93 ? -13.031 -16.766 -9.703 1 98.88 93 ALA A O 1
ATOM 708 N N . ALA A 1 94 ? -11.305 -16.047 -8.43 1 98.88 94 ALA A N 1
ATOM 709 C CA . ALA A 1 94 ? -12.055 -14.945 -7.848 1 98.88 94 ALA A CA 1
ATOM 710 C C . ALA A 1 94 ? -12.117 -13.758 -8.805 1 98.88 94 ALA A C 1
ATOM 712 O O . ALA A 1 94 ? -12.883 -12.812 -8.594 1 98.88 94 ALA A O 1
ATOM 713 N N . GLY A 1 95 ? -11.273 -13.75 -9.859 1 98.81 95 GLY A N 1
ATOM 714 C CA . GLY A 1 95 ? -11.359 -12.695 -10.852 1 98.81 95 GLY A CA 1
ATOM 715 C C . GLY A 1 95 ? -10.031 -11.992 -11.094 1 98.81 95 GLY A C 1
ATOM 716 O O . GLY A 1 95 ? -9.945 -11.094 -11.93 1 98.81 95 GLY A O 1
ATOM 717 N N . ALA A 1 96 ? -8.945 -12.383 -10.414 1 98.81 96 ALA A N 1
ATOM 718 C CA . ALA A 1 96 ? -7.633 -11.789 -10.648 1 98.81 96 ALA A CA 1
ATOM 719 C C . ALA A 1 96 ? -7.09 -12.188 -12.023 1 98.81 96 ALA A C 1
ATOM 721 O O . ALA A 1 96 ? -7.461 -13.227 -12.562 1 98.81 96 ALA A O 1
ATOM 722 N N . MET A 1 97 ? -6.242 -11.344 -12.531 1 98.19 97 MET A N 1
ATOM 723 C CA . MET A 1 97 ? -5.508 -11.648 -13.75 1 98.19 97 MET A CA 1
ATOM 724 C C . MET A 1 97 ? -4.09 -12.117 -13.438 1 98.19 97 MET A C 1
ATOM 726 O O . MET A 1 97 ? -3.334 -11.398 -12.773 1 98.19 97 MET A O 1
ATOM 730 N N . LEU A 1 98 ? -3.75 -13.281 -13.898 1 98.19 98 LEU A N 1
ATOM 731 C CA . LEU A 1 98 ? -2.381 -13.766 -13.75 1 98.19 98 LEU A CA 1
ATOM 732 C C . LEU A 1 98 ? -1.471 -13.148 -14.812 1 98.19 98 LEU A C 1
ATOM 734 O O . LEU A 1 98 ? -1.746 -13.242 -16 1 98.19 98 LEU A O 1
ATOM 738 N N . GLU A 1 99 ? -0.479 -12.5 -14.383 1 97.12 99 GLU A N 1
ATOM 739 C CA . GLU A 1 99 ? 0.438 -11.844 -15.32 1 97.12 99 GLU A CA 1
ATOM 740 C C . GLU A 1 99 ? 1.695 -12.688 -15.531 1 97.12 99 GLU A C 1
ATOM 742 O O . GLU A 1 99 ? 2.152 -12.852 -16.656 1 97.12 99 GLU A O 1
ATOM 747 N N . ASP A 1 100 ? 2.281 -13.133 -14.414 1 95.94 100 ASP A N 1
ATOM 748 C CA . ASP A 1 100 ? 3.416 -14.047 -14.43 1 95.94 100 ASP A CA 1
ATOM 749 C C . ASP A 1 100 ? 3.18 -15.227 -13.492 1 95.94 100 ASP A C 1
ATOM 751 O O . ASP A 1 100 ? 2.908 -15.039 -12.305 1 95.94 100 ASP A O 1
ATOM 755 N N . PRO A 1 101 ? 3.281 -16.438 -14.062 1 96.81 101 PRO A N 1
ATOM 756 C CA . PRO A 1 101 ? 3.061 -17.609 -13.211 1 96.81 101 PRO A CA 1
ATOM 757 C C . PRO A 1 101 ? 4.086 -17.719 -12.086 1 96.81 101 PRO A C 1
ATOM 759 O O . PRO A 1 101 ? 5.133 -17.062 -12.125 1 96.81 101 PRO A O 1
ATOM 762 N N . PRO A 1 102 ? 3.701 -18.516 -11.117 1 97.81 102 PRO A N 1
ATOM 763 C CA . PRO A 1 102 ? 4.652 -18.672 -10.016 1 97.81 102 PRO A CA 1
ATOM 764 C C . PRO A 1 102 ? 6.031 -19.125 -10.492 1 97.81 102 PRO A C 1
ATOM 766 O O . PRO A 1 102 ? 6.133 -20.031 -11.328 1 97.81 102 PRO A O 1
ATOM 769 N N . HIS A 1 103 ? 6.988 -18.469 -10.016 1 97.25 103 HIS A N 1
ATOM 770 C CA . HIS A 1 103 ? 8.383 -18.828 -10.234 1 97.25 103 HIS A CA 1
ATOM 771 C C . HIS A 1 103 ? 9.109 -19.047 -8.914 1 97.25 103 HIS A C 1
ATOM 773 O O . HIS A 1 103 ? 8.883 -18.328 -7.945 1 97.25 103 HIS A O 1
ATOM 779 N N . SER A 1 104 ? 10.031 -20.047 -8.977 1 96.56 104 SER A N 1
ATOM 780 C CA . SER A 1 104 ? 10.727 -20.391 -7.742 1 96.56 104 SER A CA 1
ATOM 781 C C . SER A 1 104 ? 12.125 -19.797 -7.703 1 96.56 104 SER A C 1
ATOM 783 O O . SER A 1 104 ? 12.82 -19.75 -8.727 1 96.56 104 SER A O 1
ATOM 785 N N . HIS A 1 105 ? 12.477 -19.359 -6.547 1 95.06 105 HIS A N 1
ATOM 786 C CA . HIS A 1 105 ? 13.812 -18.938 -6.16 1 95.06 105 HIS A CA 1
ATOM 787 C C . HIS A 1 105 ? 14.273 -19.641 -4.891 1 95.06 105 HIS A C 1
ATOM 789 O O . HIS A 1 105 ? 13.5 -20.375 -4.273 1 95.06 105 HIS A O 1
ATOM 795 N N . ALA A 1 106 ? 15.5 -19.469 -4.551 1 93.12 106 ALA A N 1
ATOM 796 C CA . ALA A 1 106 ? 16.016 -20.062 -3.32 1 93.12 106 ALA A CA 1
ATOM 797 C C . ALA A 1 106 ? 15.25 -19.562 -2.104 1 93.12 106 ALA A C 1
ATOM 799 O O . ALA A 1 106 ? 15.023 -20.297 -1.145 1 93.12 106 ALA A O 1
ATOM 800 N N . TRP A 1 107 ? 14.805 -18.344 -2.201 1 95.12 107 TRP A N 1
ATOM 801 C CA . TRP A 1 107 ? 14.219 -17.672 -1.052 1 95.12 107 TRP A CA 1
ATOM 802 C C . TRP A 1 107 ? 12.703 -17.875 -1.017 1 95.12 107 TRP A C 1
ATOM 804 O O . TRP A 1 107 ? 12.047 -17.531 -0.037 1 95.12 107 TRP A O 1
ATOM 814 N N . GLY A 1 108 ? 12.086 -18.391 -2.199 1 97.62 108 GLY A N 1
ATOM 815 C CA . GLY A 1 108 ? 10.641 -18.531 -2.227 1 97.62 108 GLY A CA 1
ATOM 816 C C . GLY A 1 108 ? 10.078 -18.656 -3.631 1 97.62 108 GLY A C 1
ATOM 817 O O . GLY A 1 108 ? 10.828 -18.859 -4.59 1 97.62 108 GLY A O 1
ATOM 818 N N . ARG A 1 109 ? 8.734 -18.688 -3.66 1 98.25 109 ARG A N 1
ATOM 819 C CA . ARG A 1 109 ? 7.949 -18.734 -4.891 1 98.25 109 ARG A CA 1
ATOM 820 C C . ARG A 1 109 ? 7.035 -17.516 -4.992 1 98.25 109 ARG A C 1
ATOM 822 O O . ARG A 1 109 ? 6.41 -17.109 -4.008 1 98.25 109 ARG A O 1
ATOM 829 N N . ILE A 1 110 ? 7.039 -16.922 -6.18 1 98.38 110 ILE A N 1
ATOM 830 C CA . ILE A 1 110 ? 6.27 -15.688 -6.293 1 98.38 110 ILE A CA 1
ATOM 831 C C . ILE A 1 110 ? 5.527 -15.664 -7.629 1 98.38 110 ILE A C 1
ATOM 833 O O . ILE A 1 110 ? 6.051 -16.125 -8.648 1 98.38 110 ILE A O 1
ATOM 837 N N . ALA A 1 111 ? 4.348 -15.219 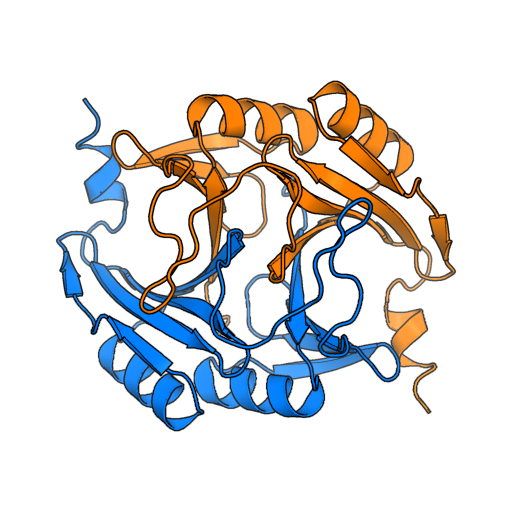-7.652 1 98.56 111 ALA A N 1
ATOM 838 C CA . ALA A 1 111 ? 3.529 -14.945 -8.828 1 98.56 111 ALA A CA 1
ATOM 839 C C . ALA A 1 111 ? 3.096 -13.484 -8.867 1 98.56 111 ALA A C 1
ATOM 841 O O . ALA A 1 111 ? 2.891 -12.859 -7.82 1 98.56 111 ALA A O 1
ATOM 842 N N . HIS A 1 112 ? 2.98 -12.953 -10.023 1 98.19 112 HIS A N 1
ATOM 843 C CA . HIS A 1 112 ? 2.512 -11.586 -10.234 1 98.19 112 HIS A CA 1
ATOM 844 C C . HIS A 1 112 ? 1.111 -11.57 -10.836 1 98.19 112 HIS A C 1
ATOM 846 O O . HIS A 1 112 ? 0.854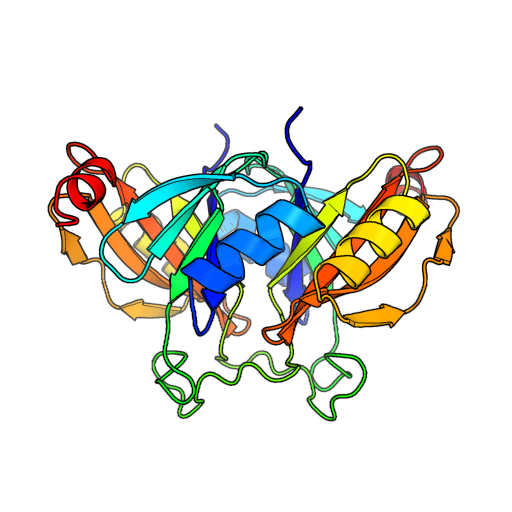 -12.25 -11.836 1 98.19 112 HIS A O 1
ATOM 852 N N . LEU A 1 113 ? 0.239 -10.82 -10.203 1 98.5 113 LEU A N 1
ATOM 853 C CA . LEU A 1 113 ? -1.153 -10.719 -10.633 1 98.5 113 LEU A CA 1
ATOM 854 C C . LEU A 1 113 ? -1.625 -9.266 -10.594 1 98.5 113 LEU A C 1
ATOM 856 O O . LEU A 1 113 ? -0.9 -8.391 -10.133 1 98.5 113 LEU A O 1
ATOM 860 N N . SER A 1 114 ? -2.771 -9.039 -11.047 1 98.56 114 SER A N 1
ATOM 861 C CA . SER A 1 114 ? -3.545 -7.832 -10.797 1 98.56 114 SER A CA 1
ATOM 862 C C . SER A 1 114 ? -4.969 -8.164 -10.359 1 98.56 114 SER A C 1
ATOM 864 O O . SER A 1 114 ? -5.527 -9.18 -10.781 1 98.56 114 SER A O 1
ATOM 866 N N . ASP A 1 115 ? -5.508 -7.316 -9.469 1 98.69 115 ASP A N 1
ATOM 867 C CA . ASP A 1 115 ? -6.922 -7.477 -9.141 1 98.69 115 ASP A CA 1
ATOM 868 C C . ASP A 1 115 ? -7.812 -7.008 -10.289 1 98.69 115 ASP A C 1
ATOM 870 O O . ASP A 1 115 ? -7.316 -6.5 -11.297 1 98.69 115 ASP A O 1
ATOM 874 N N . PRO A 1 116 ? -9.141 -7.172 -10.242 1 98.56 116 PRO A N 1
ATOM 875 C CA . PRO A 1 116 ? -10.023 -6.816 -11.352 1 98.56 116 PRO A CA 1
ATOM 876 C C . PRO A 1 116 ? -10.039 -5.32 -11.641 1 98.56 116 PRO A C 1
ATOM 878 O O . PRO A 1 116 ? -10.602 -4.887 -12.656 1 98.56 116 PRO A O 1
ATOM 881 N N . TYR A 1 117 ? -9.422 -4.512 -10.805 1 98.44 117 TYR A N 1
ATOM 882 C CA . TYR A 1 117 ? -9.484 -3.057 -10.898 1 98.44 117 TYR A CA 1
ATOM 883 C C . TYR A 1 117 ? -8.141 -2.48 -11.328 1 98.44 117 TYR A C 1
ATOM 885 O O . TYR A 1 117 ? -7.906 -1.275 -11.203 1 98.44 117 TYR A O 1
ATOM 893 N N . GLY A 1 118 ? -7.254 -3.375 -11.68 1 97.75 118 GLY A N 1
ATOM 894 C CA . GLY A 1 118 ? -6.012 -2.945 -12.305 1 97.75 118 GLY A CA 1
ATOM 895 C C . GLY A 1 118 ? -4.871 -2.793 -11.312 1 97.75 118 GLY A C 1
ATOM 896 O O . GLY A 1 118 ? -3.738 -2.502 -11.703 1 97.75 118 GLY A O 1
ATOM 897 N N . ASN A 1 119 ? -5.09 -2.979 -10.031 1 98.44 119 ASN A N 1
ATOM 898 C CA . ASN A 1 119 ? -4.035 -2.889 -9.031 1 98.44 119 ASN A CA 1
ATOM 899 C C . ASN A 1 119 ? -3.172 -4.145 -9.016 1 98.44 119 ASN A C 1
ATOM 901 O O . ASN A 1 119 ? -3.688 -5.258 -8.898 1 98.44 119 ASN A O 1
ATOM 905 N N . GLY A 1 120 ? -1.836 -3.93 -9.141 1 98.06 120 GLY A N 1
ATOM 906 C CA . GLY A 1 120 ? -0.909 -5.047 -9.07 1 98.06 120 GLY A CA 1
ATOM 907 C C . GLY A 1 120 ? -0.76 -5.617 -7.672 1 98.06 120 GLY A C 1
ATOM 908 O O . GLY A 1 120 ? -0.739 -4.867 -6.691 1 98.06 120 GLY A O 1
ATOM 909 N N . VAL A 1 121 ? -0.67 -6.938 -7.578 1 98.5 121 VAL A N 1
ATOM 910 C CA . VAL A 1 121 ? -0.414 -7.656 -6.332 1 98.5 121 VAL A CA 1
ATOM 911 C C . VAL A 1 121 ? 0.497 -8.852 -6.602 1 98.5 121 VAL A C 1
ATOM 913 O O . VAL A 1 121 ? 0.574 -9.336 -7.73 1 98.5 121 VAL A O 1
ATOM 916 N N . CYS A 1 122 ? 1.162 -9.289 -5.574 1 98.56 122 CYS A N 1
ATOM 917 C CA . CYS A 1 122 ? 1.923 -10.531 -5.664 1 98.56 122 CYS A CA 1
ATOM 918 C C . CYS A 1 122 ? 1.44 -11.547 -4.637 1 98.56 122 CYS A C 1
ATOM 920 O O . CYS A 1 122 ? 0.895 -11.172 -3.598 1 98.56 122 CYS A O 1
ATOM 922 N N . ILE A 1 123 ? 1.574 -12.711 -4.961 1 98.75 123 ILE A N 1
ATOM 923 C CA . ILE A 1 123 ? 1.437 -13.82 -4.027 1 98.75 123 ILE A CA 1
ATOM 924 C C . ILE A 1 123 ? 2.799 -14.469 -3.797 1 98.75 123 ILE A C 1
ATOM 926 O O . ILE A 1 123 ? 3.484 -14.844 -4.75 1 98.75 123 ILE A O 1
ATOM 930 N N . LEU A 1 124 ? 3.131 -14.602 -2.562 1 98.69 124 LEU A N 1
ATOM 931 C CA . LEU A 1 124 ? 4.496 -14.953 -2.184 1 98.69 124 LEU A CA 1
ATOM 932 C C . LEU A 1 124 ? 4.5 -16.109 -1.186 1 98.69 124 LEU A C 1
ATOM 934 O O . LEU A 1 124 ? 3.754 -16.078 -0.203 1 98.69 124 LEU A O 1
ATOM 938 N N . GLN A 1 125 ? 5.254 -17.109 -1.464 1 98.62 125 GLN A N 1
ATOM 939 C CA . GLN A 1 125 ? 5.57 -18.188 -0.531 1 98.62 125 GLN A CA 1
ATOM 940 C C . GLN A 1 125 ? 7.059 -18.188 -0.184 1 98.62 125 GLN A C 1
ATOM 942 O O . GLN A 1 125 ? 7.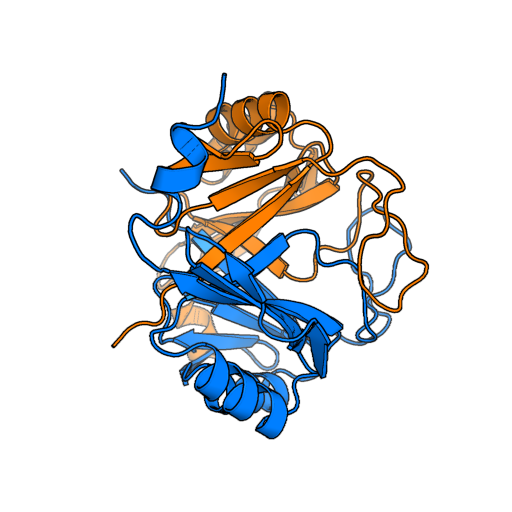902 -18.391 -1.06 1 98.62 125 GLN A O 1
ATOM 947 N N . PHE A 1 126 ? 7.387 -18.016 1.06 1 97.81 126 PHE A N 1
ATOM 948 C CA . PHE A 1 126 ? 8.781 -18.094 1.47 1 97.81 126 PHE A CA 1
ATOM 949 C C . PHE A 1 126 ? 9.25 -19.547 1.539 1 97.81 126 PHE A C 1
ATOM 951 O O . PHE A 1 126 ? 8.508 -20.422 1.99 1 97.81 126 PHE A O 1
ATOM 958 N N . LEU A 1 127 ? 10.383 -19.734 1.068 1 96.62 127 LEU A N 1
ATOM 959 C CA . LEU A 1 127 ? 11.047 -21.031 1.146 1 96.62 127 LEU A CA 1
ATOM 960 C C . LEU A 1 127 ? 12.438 -20.891 1.76 1 96.62 127 LEU A C 1
ATOM 962 O O . LEU A 1 127 ? 13.047 -19.828 1.696 1 96.62 127 LEU A O 1
ATOM 966 N N . GLY A 1 128 ? 12.859 -22.016 2.406 1 94.81 128 GLY A N 1
ATOM 967 C CA . GLY A 1 128 ? 14.195 -21.984 2.967 1 94.81 128 GLY A CA 1
ATOM 968 C C . GLY A 1 128 ? 14.391 -20.859 3.979 1 94.81 128 GLY A C 1
ATOM 969 O O . GLY A 1 128 ? 13.617 -20.734 4.926 1 94.81 128 GLY A O 1
ATOM 970 N N . GLU A 1 129 ? 15.43 -20.031 3.771 1 94.31 129 GLU A N 1
ATOM 971 C CA . GLU A 1 129 ? 15.75 -18.938 4.691 1 94.31 129 GLU A CA 1
ATOM 972 C C . GLU A 1 129 ? 14.977 -17.672 4.328 1 94.31 129 GLU A C 1
ATOM 974 O O . GLU A 1 129 ? 15.211 -16.609 4.914 1 94.31 129 GLU A O 1
ATOM 979 N N . GLY A 1 130 ? 14.109 -17.766 3.387 1 95.62 130 GLY A N 1
ATOM 980 C CA . GLY A 1 130 ? 13.391 -16.578 2.93 1 95.62 130 GLY A CA 1
ATOM 981 C C . GLY A 1 130 ? 14.312 -15.492 2.404 1 95.62 130 GLY A C 1
ATOM 982 O O . GLY A 1 130 ? 15.305 -15.781 1.74 1 95.62 130 GLY A O 1
ATOM 983 N N . TYR A 1 131 ? 13.977 -14.289 2.684 1 94.94 131 TYR A N 1
ATOM 984 C CA . TYR A 1 131 ? 14.719 -13.148 2.15 1 94.94 131 TYR A CA 1
ATOM 985 C C . TYR A 1 131 ? 16.094 -13.031 2.801 1 94.94 131 TYR A C 1
ATOM 987 O O . TYR A 1 131 ? 16.953 -12.281 2.326 1 94.94 131 TYR A O 1
ATOM 995 N N . ASP A 1 132 ? 16.344 -13.758 3.885 1 92.56 132 ASP A N 1
ATOM 996 C CA . ASP A 1 132 ? 17.688 -13.781 4.449 1 92.56 132 ASP A CA 1
ATOM 997 C C . ASP A 1 132 ? 18.703 -14.289 3.426 1 92.56 132 ASP A C 1
ATOM 999 O O . ASP A 1 132 ? 19.875 -13.906 3.461 1 92.56 132 ASP A O 1
ATOM 1003 N N . ALA A 1 133 ? 18.203 -15.086 2.492 1 90.44 133 ALA A N 1
ATOM 1004 C CA . ALA A 1 133 ? 19.062 -15.625 1.445 1 90.44 133 ALA A CA 1
ATOM 1005 C C . ALA A 1 133 ? 19.578 -14.508 0.532 1 90.44 133 ALA A C 1
ATOM 1007 O O . ALA A 1 133 ? 20.625 -14.648 -0.098 1 90.44 133 ALA A O 1
ATOM 1008 N N . LEU A 1 134 ? 18.828 -13.398 0.435 1 90.75 134 LEU A N 1
ATOM 1009 C CA . LEU A 1 134 ? 19.188 -12.281 -0.431 1 90.75 134 LEU A CA 1
ATOM 1010 C C . LEU A 1 134 ? 20.078 -11.281 0.306 1 90.75 134 LEU A C 1
ATOM 1012 O O . LEU A 1 134 ? 20.75 -10.461 -0.322 1 90.75 134 LEU A O 1
ATOM 1016 N N . ALA A 1 135 ? 19.969 -11.188 1.595 1 81.38 135 ALA A N 1
ATOM 1017 C CA . ALA A 1 135 ? 20.75 -10.25 2.395 1 81.38 135 ALA A CA 1
ATOM 1018 C C . ALA A 1 135 ? 22.219 -10.633 2.416 1 81.38 135 ALA A C 1
ATOM 1020 O O . ALA A 1 135 ? 23.094 -9.766 2.398 1 81.38 135 ALA A O 1
ATOM 1021 N N . ALA A 1 136 ? 22.516 -11.805 2.471 1 67.44 136 ALA A N 1
ATOM 1022 C CA . ALA A 1 136 ? 23.875 -12.336 2.533 1 67.44 136 ALA A CA 1
ATOM 1023 C C . ALA A 1 136 ? 24.609 -12.125 1.209 1 67.44 136 ALA A C 1
ATOM 1025 O O . ALA A 1 136 ? 25.828 -12.008 1.183 1 67.44 136 ALA A O 1
ATOM 1026 N N . ALA A 1 137 ? 23.844 -12.016 0.209 1 60.25 137 ALA A N 1
ATOM 1027 C CA . ALA A 1 137 ? 24.484 -11.922 -1.099 1 60.25 137 ALA A CA 1
ATOM 1028 C C . ALA A 1 137 ? 24.906 -10.484 -1.405 1 60.25 137 ALA A C 1
ATOM 1030 O O . ALA A 1 137 ? 25.594 -10.234 -2.393 1 60.25 137 ALA A O 1
ATOM 1031 N N . ALA A 1 138 ? 24.469 -9.461 -0.5 1 56.75 138 ALA A N 1
ATOM 1032 C CA . ALA A 1 138 ? 24.828 -8.078 -0.817 1 56.75 138 ALA A CA 1
ATOM 1033 C C . ALA A 1 138 ? 26.297 -7.812 -0.521 1 56.75 138 ALA A C 1
ATOM 1035 O O . ALA A 1 138 ? 26.766 -8.047 0.595 1 56.75 138 ALA A O 1
ATOM 1036 N N . PRO A 1 139 ? 27.078 -7.543 -1.631 1 48.88 139 PRO A N 1
ATOM 1037 C CA . PRO A 1 139 ? 28.5 -7.344 -1.341 1 48.88 139 PRO A CA 1
ATOM 1038 C C . PRO A 1 139 ? 28.734 -6.281 -0.27 1 48.88 139 PRO A C 1
ATOM 1040 O O . PRO A 1 139 ? 27.891 -5.41 -0.059 1 48.88 139 PRO A O 1
ATOM 1043 N N . MET B 1 1 ? -6.711 -17.156 11.102 1 69.69 1 MET B N 1
ATOM 1044 C CA . MET B 1 1 ? -5.312 -16.766 10.914 1 69.69 1 MET B CA 1
ATOM 1045 C C . MET B 1 1 ? -5.203 -15.5 10.086 1 69.69 1 MET B C 1
ATOM 1047 O O . MET B 1 1 ? -6.047 -15.234 9.227 1 69.69 1 MET B O 1
ATOM 1051 N N . GLN B 1 2 ? -4.32 -14.453 10.359 1 84.94 2 GLN B N 1
ATOM 1052 C CA . GLN B 1 2 ? -4.172 -13.18 9.656 1 84.94 2 GLN B CA 1
ATOM 1053 C C . GLN B 1 2 ? -3.244 -13.32 8.453 1 84.94 2 GLN B C 1
ATOM 1055 O O . GLN B 1 2 ? -2.201 -13.977 8.539 1 84.94 2 GLN B O 1
ATOM 1060 N N . ALA B 1 3 ? -3.758 -12.914 7.422 1 89.38 3 ALA B N 1
ATOM 1061 C CA . ALA B 1 3 ? -2.912 -12.891 6.23 1 89.38 3 ALA B CA 1
ATOM 1062 C C . ALA B 1 3 ? -1.707 -11.977 6.43 1 89.38 3 ALA B C 1
ATOM 1064 O O . ALA B 1 3 ? -1.85 -10.844 6.887 1 89.38 3 ALA B O 1
ATOM 1065 N N . GLN B 1 4 ? -0.554 -12.508 6.164 1 94.56 4 GLN B N 1
ATOM 1066 C CA . GLN B 1 4 ? 0.635 -11.664 6.164 1 94.56 4 GLN B CA 1
ATOM 1067 C C . GLN B 1 4 ? 0.744 -10.859 4.871 1 94.56 4 GLN B C 1
ATOM 1069 O O . GLN B 1 4 ? 0.555 -11.406 3.779 1 94.56 4 GLN B O 1
ATOM 1074 N N . VAL B 1 5 ? 1.002 -9.562 5.031 1 97.75 5 VAL B N 1
ATOM 1075 C CA . VAL B 1 5 ? 1.144 -8.695 3.871 1 97.75 5 VAL B CA 1
ATOM 1076 C C . VAL B 1 5 ? 2.447 -7.902 3.975 1 97.75 5 VAL B C 1
ATOM 1078 O O . VAL B 1 5 ? 2.814 -7.441 5.059 1 97.75 5 VAL B O 1
ATOM 1081 N N . LEU B 1 6 ? 3.145 -7.809 2.895 1 98 6 LEU B N 1
ATOM 1082 C CA . LEU B 1 6 ? 4.285 -6.914 2.73 1 98 6 LEU B CA 1
ATOM 1083 C C . LEU B 1 6 ? 3.916 -5.723 1.85 1 98 6 LEU B C 1
ATOM 1085 O O . LEU B 1 6 ? 3.15 -5.867 0.894 1 98 6 LEU B O 1
ATOM 1089 N N . ILE B 1 7 ? 4.449 -4.586 2.158 1 98.62 7 ILE B N 1
ATOM 1090 C CA . ILE B 1 7 ? 4.219 -3.398 1.343 1 98.62 7 ILE B CA 1
ATOM 1091 C C . ILE B 1 7 ? 5.473 -3.082 0.527 1 98.62 7 ILE B C 1
ATOM 1093 O O . ILE B 1 7 ? 6.574 -3.016 1.072 1 98.62 7 ILE B O 1
ATOM 1097 N N . ASN B 1 8 ? 5.273 -2.943 -0.735 1 98.75 8 ASN B N 1
ATOM 1098 C CA . ASN B 1 8 ? 6.355 -2.57 -1.639 1 98.75 8 ASN B CA 1
ATOM 1099 C C . ASN B 1 8 ? 6.145 -1.176 -2.223 1 98.75 8 ASN B C 1
ATOM 1101 O O . ASN B 1 8 ? 5.039 -0.843 -2.662 1 98.75 8 ASN B O 1
ATOM 1105 N N . ILE B 1 9 ? 7.172 -0.389 -2.205 1 98.88 9 ILE B N 1
ATOM 1106 C CA . ILE B 1 9 ? 7.121 0.962 -2.754 1 98.88 9 ILE B CA 1
ATOM 1107 C C . ILE B 1 9 ? 8.211 1.131 -3.811 1 98.88 9 ILE B C 1
ATOM 1109 O O . ILE B 1 9 ? 9.398 0.98 -3.518 1 98.88 9 ILE B O 1
ATOM 1113 N N . ASP B 1 10 ? 7.832 1.456 -5.062 1 98.75 10 ASP B N 1
ATOM 1114 C CA . ASP B 1 10 ? 8.797 1.793 -6.105 1 98.75 10 ASP B CA 1
ATOM 1115 C C . ASP B 1 10 ? 9.43 3.156 -5.844 1 98.75 10 ASP B C 1
ATOM 1117 O O . ASP B 1 10 ? 8.734 4.137 -5.582 1 98.75 10 ASP B O 1
ATOM 1121 N N . VAL B 1 11 ? 10.672 3.205 -5.949 1 98.81 11 VAL B N 1
ATOM 1122 C CA . VAL B 1 11 ? 11.43 4.445 -5.816 1 98.81 11 VAL B CA 1
ATOM 1123 C C . VAL B 1 11 ? 12.578 4.457 -6.82 1 98.81 11 VAL B C 1
ATOM 1125 O O . VAL B 1 11 ? 13.047 3.4 -7.25 1 98.81 11 VAL B O 1
ATOM 1128 N N . PRO B 1 12 ? 13.016 5.641 -7.223 1 98.5 12 PRO B N 1
ATOM 1129 C CA . PRO B 1 12 ? 14.125 5.688 -8.18 1 98.5 12 PRO B CA 1
ATOM 1130 C C . PRO B 1 12 ? 15.484 5.504 -7.523 1 98.5 12 PRO B C 1
ATOM 1132 O O . PRO B 1 12 ? 16.484 5.238 -8.211 1 98.5 12 PRO B O 1
ATOM 1135 N N . ASP B 1 13 ? 15.633 5.695 -6.23 1 98.31 13 ASP B N 1
ATOM 1136 C CA . ASP B 1 13 ? 16.844 5.566 -5.414 1 98.31 13 ASP B CA 1
ATOM 1137 C C . ASP B 1 13 ? 16.5 5.082 -4.008 1 98.31 13 ASP B C 1
ATOM 1139 O O . ASP B 1 13 ? 16.016 5.855 -3.18 1 98.31 13 ASP B O 1
ATOM 1143 N N . ALA B 1 14 ? 16.812 3.795 -3.727 1 98.38 14 ALA B N 1
ATOM 1144 C CA . ALA B 1 14 ? 16.359 3.158 -2.49 1 98.38 14 ALA B CA 1
ATOM 1145 C C . ALA B 1 14 ? 17.047 3.781 -1.275 1 98.38 14 ALA B C 1
ATOM 1147 O O . ALA B 1 14 ? 16.422 3.963 -0.229 1 98.38 14 ALA B O 1
ATOM 1148 N N . ALA B 1 15 ? 18.281 4.098 -1.406 1 97.75 15 ALA B N 1
ATOM 1149 C CA . ALA B 1 15 ? 19.031 4.668 -0.289 1 97.75 15 ALA B CA 1
ATOM 1150 C C . ALA B 1 15 ? 18.469 6.031 0.103 1 97.75 15 ALA B C 1
ATOM 1152 O O . ALA B 1 15 ? 18.281 6.316 1.288 1 97.75 15 ALA B O 1
ATOM 1153 N N . ARG B 1 16 ? 18.219 6.883 -0.877 1 98.25 16 ARG B N 1
ATOM 1154 C CA . ARG B 1 16 ? 17.625 8.195 -0.609 1 98.25 16 ARG B CA 1
ATOM 1155 C C . ARG B 1 16 ? 16.219 8.055 -0.038 1 98.25 16 ARG B C 1
ATOM 1157 O O . ARG B 1 16 ? 15.828 8.805 0.857 1 98.25 16 ARG B O 1
ATOM 1164 N N . ALA B 1 17 ? 15.477 7.082 -0.585 1 98.75 17 ALA B N 1
ATOM 1165 C CA . ALA B 1 17 ? 14.125 6.848 -0.086 1 98.75 17 ALA B CA 1
ATOM 1166 C C . ALA B 1 17 ? 14.148 6.379 1.365 1 98.75 17 ALA B C 1
ATOM 1168 O O . ALA B 1 17 ? 13.305 6.781 2.17 1 98.75 17 ALA B O 1
ATOM 1169 N N . ALA B 1 18 ? 15.117 5.512 1.696 1 98.5 18 ALA B N 1
ATOM 1170 C CA . ALA B 1 18 ? 15.227 5.031 3.07 1 98.5 18 ALA B CA 1
ATOM 1171 C C . ALA B 1 18 ? 15.469 6.188 4.039 1 98.5 18 ALA B C 1
ATOM 1173 O O . ALA B 1 18 ? 14.859 6.238 5.113 1 98.5 18 ALA B O 1
ATOM 1174 N N . LEU B 1 19 ? 16.281 7.137 3.631 1 98.56 19 LEU B N 1
ATOM 1175 C CA . LEU B 1 19 ? 16.547 8.305 4.457 1 98.56 19 LEU B CA 1
ATOM 1176 C C . LEU B 1 19 ? 15.297 9.148 4.637 1 98.56 19 LEU B C 1
ATOM 1178 O O . LEU B 1 19 ? 15 9.609 5.742 1 98.56 19 LEU B O 1
ATOM 1182 N N . PHE B 1 20 ? 14.539 9.305 3.6 1 98.88 20 PHE B N 1
ATOM 1183 C CA . PHE B 1 20 ? 13.297 10.07 3.674 1 98.88 20 PHE B CA 1
ATOM 1184 C C . PHE B 1 20 ? 12.328 9.43 4.652 1 98.88 20 PHE B C 1
ATOM 1186 O O . PHE B 1 20 ? 11.82 10.094 5.559 1 98.88 20 PHE B O 1
ATOM 1193 N N . TYR B 1 21 ? 12.047 8.141 4.457 1 98.69 21 TYR B N 1
ATOM 1194 C CA . TYR B 1 21 ? 11.031 7.477 5.266 1 98.69 21 TYR B CA 1
ATOM 1195 C C . TYR B 1 21 ? 11.477 7.359 6.719 1 98.69 21 TYR B C 1
ATOM 1197 O O . TYR B 1 21 ? 10.648 7.328 7.629 1 98.69 21 TYR B O 1
ATOM 1205 N N . GLU B 1 22 ? 12.812 7.273 6.941 1 98.31 22 GLU B N 1
ATOM 1206 C CA . GLU B 1 22 ? 13.328 7.328 8.305 1 98.31 22 GLU B CA 1
ATOM 1207 C C . GLU B 1 22 ? 13.047 8.68 8.953 1 98.31 22 GLU B C 1
ATOM 1209 O O . GLU B 1 22 ? 12.508 8.75 10.055 1 98.31 22 GLU B O 1
ATOM 1214 N N . ARG B 1 23 ? 13.336 9.773 8.273 1 98.38 23 ARG B N 1
ATOM 1215 C CA . ARG B 1 23 ? 13.203 11.125 8.812 1 98.38 23 ARG B CA 1
ATOM 1216 C C . ARG B 1 23 ? 11.734 11.531 8.922 1 98.38 23 ARG B C 1
ATOM 1218 O O . ARG B 1 23 ? 11.336 12.18 9.883 1 98.38 23 ARG B O 1
ATOM 1225 N N . ALA B 1 24 ? 10.922 11.133 7.988 1 98.5 24 ALA B N 1
ATOM 1226 C CA . ALA B 1 24 ? 9.539 11.594 7.906 1 98.5 24 ALA B CA 1
ATOM 1227 C C . ALA B 1 24 ? 8.641 10.797 8.844 1 98.5 24 ALA B C 1
ATOM 1229 O O . ALA B 1 24 ? 7.727 11.352 9.461 1 98.5 24 ALA B O 1
ATOM 1230 N N . PHE B 1 25 ? 8.945 9.438 8.953 1 97.88 25 PHE B N 1
ATOM 1231 C CA . PHE B 1 25 ? 7.938 8.594 9.594 1 97.88 25 PHE B CA 1
ATOM 1232 C C . PHE B 1 25 ? 8.57 7.691 10.648 1 97.88 25 PHE B C 1
ATOM 1234 O O . PHE B 1 25 ? 7.891 6.867 11.258 1 97.88 25 PHE B O 1
ATOM 1241 N N . GLY B 1 26 ? 9.859 7.773 10.828 1 97.38 26 GLY B N 1
ATOM 1242 C CA . GLY B 1 26 ? 10.547 7.051 11.891 1 97.38 26 GLY B CA 1
ATOM 1243 C C . GLY B 1 26 ? 10.797 5.59 11.547 1 97.38 26 GLY B C 1
ATOM 1244 O O . GLY B 1 26 ? 11.062 4.777 12.438 1 97.38 26 GLY B O 1
ATOM 1245 N N . LEU B 1 27 ? 10.664 5.211 10.297 1 97.94 27 LEU B N 1
ATOM 1246 C CA . LEU B 1 27 ? 11.039 3.869 9.875 1 97.94 27 LEU B CA 1
ATOM 1247 C C . LEU B 1 27 ? 12.555 3.699 9.906 1 97.94 27 LEU B C 1
ATOM 1249 O O . LEU B 1 27 ? 13.297 4.684 9.938 1 97.94 27 LEU B O 1
ATOM 1253 N N . ARG B 1 28 ? 12.953 2.436 9.898 1 97.38 28 ARG B N 1
ATOM 1254 C CA . ARG B 1 28 ? 14.391 2.178 9.953 1 97.38 28 ARG B CA 1
ATOM 1255 C C . ARG B 1 28 ? 14.781 1.075 8.977 1 97.38 28 ARG B C 1
ATOM 1257 O O . ARG B 1 28 ? 14.109 0.045 8.891 1 97.38 28 ARG B O 1
ATOM 1264 N N . PRO B 1 29 ? 15.875 1.354 8.203 1 96.5 29 PRO B N 1
ATOM 1265 C CA . PRO B 1 29 ? 16.359 0.243 7.383 1 96.5 29 PRO B CA 1
ATOM 1266 C C . PRO B 1 29 ? 16.781 -0.968 8.211 1 96.5 29 PRO B C 1
ATOM 1268 O O . PRO B 1 29 ? 17.469 -0.82 9.227 1 96.5 29 PRO B O 1
ATOM 1271 N N . GLN B 1 30 ? 16.344 -2.057 7.895 1 95.62 30 GLN B N 1
ATOM 1272 C CA . GLN B 1 30 ? 16.625 -3.283 8.633 1 95.62 30 GLN B CA 1
ATOM 1273 C C . GLN B 1 30 ? 17.578 -4.184 7.852 1 95.62 30 GLN B C 1
ATOM 1275 O O . GLN B 1 30 ? 18.453 -4.828 8.438 1 95.62 30 GLN B O 1
ATOM 1280 N N . ARG B 1 31 ? 17.344 -4.309 6.531 1 94.5 31 ARG B N 1
ATOM 1281 C CA . ARG B 1 31 ? 18.172 -5.176 5.703 1 94.5 31 ARG B CA 1
ATOM 1282 C C . ARG B 1 31 ? 18.125 -4.742 4.238 1 94.5 31 ARG B C 1
ATOM 1284 O O . ARG B 1 31 ? 17.109 -4.223 3.775 1 94.5 31 ARG B O 1
ATOM 1291 N N . ARG B 1 32 ? 19.219 -4.992 3.592 1 94.69 32 ARG B N 1
ATOM 1292 C CA . ARG B 1 32 ? 19.312 -4.816 2.145 1 94.69 32 ARG B CA 1
ATOM 1293 C C . ARG B 1 32 ? 19.109 -6.145 1.42 1 94.69 32 ARG B C 1
ATOM 1295 O O . ARG B 1 32 ? 19.656 -7.168 1.83 1 94.69 32 ARG B O 1
ATOM 1302 N N . LEU B 1 33 ? 18.281 -6.102 0.469 1 94.69 33 LEU B N 1
ATOM 1303 C CA . LEU B 1 33 ? 18.031 -7.262 -0.384 1 94.69 33 LEU B CA 1
ATOM 1304 C C . LEU B 1 33 ? 18.609 -7.035 -1.779 1 94.69 33 LEU B C 1
ATOM 1306 O O . LEU B 1 33 ? 17.891 -6.633 -2.693 1 94.69 33 LEU B O 1
ATOM 1310 N N . GLY B 1 34 ? 19.859 -7.371 -2.002 1 89.88 34 GLY B N 1
ATOM 1311 C CA . GLY B 1 34 ? 20.562 -6.996 -3.223 1 89.88 34 GLY B CA 1
ATOM 1312 C C . GLY B 1 34 ? 20.812 -5.504 -3.332 1 89.88 34 GLY B C 1
ATOM 1313 O O . GLY B 1 34 ? 20.688 -4.777 -2.346 1 89.88 34 GLY B O 1
ATOM 1314 N N . PRO B 1 35 ? 21.172 -5.066 -4.461 1 89.25 35 PRO B N 1
ATOM 1315 C CA . PRO B 1 35 ? 21.562 -3.664 -4.625 1 89.25 35 PRO B CA 1
ATOM 1316 C C . PRO B 1 35 ? 20.359 -2.734 -4.797 1 89.25 35 PRO B C 1
ATOM 1318 O O . PRO B 1 35 ? 20.516 -1.512 -4.723 1 89.25 35 PRO B O 1
ATOM 1321 N N . GLN B 1 36 ? 19.172 -3.336 -4.883 1 93.12 36 GLN B N 1
ATOM 1322 C CA . GLN B 1 36 ? 18.125 -2.445 -5.359 1 93.12 36 GLN B CA 1
ATOM 1323 C C . GLN B 1 36 ? 16.891 -2.523 -4.469 1 93.12 36 GLN B C 1
ATOM 1325 O O . GLN B 1 36 ? 15.805 -2.098 -4.867 1 93.12 36 GLN B O 1
ATOM 1330 N N . ALA B 1 37 ? 17.109 -3.051 -3.229 1 97.62 37 ALA B N 1
ATOM 1331 C CA . ALA B 1 37 ? 15.945 -3.143 -2.35 1 97.62 37 ALA B CA 1
ATOM 1332 C C . ALA B 1 37 ? 16.359 -3.027 -0.884 1 97.62 37 ALA B C 1
ATOM 1334 O O . ALA B 1 37 ? 17.375 -3.584 -0.474 1 97.62 37 ALA B O 1
ATOM 1335 N N . ILE B 1 38 ? 15.625 -2.291 -0.132 1 98.19 38 ILE B N 1
ATOM 1336 C CA . ILE B 1 38 ? 15.852 -2.131 1.301 1 98.19 38 ILE B CA 1
ATOM 1337 C C . ILE B 1 38 ? 14.562 -2.439 2.061 1 98.19 38 ILE B C 1
ATOM 1339 O O . ILE B 1 38 ? 13.5 -1.903 1.737 1 98.19 38 ILE B O 1
ATOM 1343 N N . GLU B 1 39 ? 14.641 -3.277 2.967 1 98.19 39 GLU B N 1
ATOM 1344 C CA . GLU B 1 39 ? 13.555 -3.527 3.908 1 98.19 39 GLU B CA 1
ATOM 1345 C C . GLU B 1 39 ? 13.578 -2.523 5.055 1 98.19 39 GLU B C 1
ATOM 1347 O O . GLU B 1 39 ? 14.602 -2.342 5.711 1 98.19 39 GLU B O 1
ATOM 1352 N N . MET B 1 40 ? 12.453 -1.875 5.258 1 98.19 40 MET B N 1
ATOM 1353 C CA . MET B 1 40 ? 12.289 -0.931 6.359 1 98.19 40 MET B CA 1
ATOM 1354 C C . MET B 1 40 ? 11.492 -1.553 7.496 1 98.19 40 MET B C 1
ATOM 1356 O O . MET B 1 40 ? 10.492 -2.236 7.254 1 98.19 40 MET B O 1
ATOM 1360 N N . ALA B 1 41 ? 11.953 -1.314 8.695 1 96.56 41 ALA B N 1
ATOM 1361 C CA . ALA B 1 41 ? 11.234 -1.719 9.906 1 96.56 41 ALA B CA 1
ATOM 1362 C C . ALA B 1 41 ? 10.633 -0.51 10.617 1 96.56 41 ALA B C 1
ATOM 1364 O O . ALA B 1 41 ? 10.945 0.635 10.281 1 96.56 41 ALA B O 1
ATOM 1365 N N . GLY B 1 42 ? 9.672 -0.809 11.547 1 95.31 42 GLY B N 1
ATOM 1366 C CA . GLY B 1 42 ? 9.094 0.254 12.352 1 95.31 42 GLY B CA 1
ATOM 1367 C C . GLY B 1 42 ? 7.594 0.39 12.164 1 95.31 42 GLY B C 1
ATOM 1368 O O . GLY B 1 42 ? 6.93 1.105 12.922 1 95.31 42 GLY B O 1
ATOM 1369 N N . ALA B 1 43 ? 7.074 -0.207 11.125 1 94.31 43 ALA B N 1
ATOM 1370 C CA . ALA B 1 43 ? 5.629 -0.297 10.945 1 94.31 43 ALA B CA 1
ATOM 1371 C C . ALA B 1 43 ? 5.109 -1.679 11.336 1 94.31 43 ALA B C 1
ATOM 1373 O O . ALA B 1 43 ? 5.895 -2.584 11.625 1 94.31 43 ALA B O 1
ATOM 1374 N N . ALA B 1 44 ? 3.789 -1.835 11.383 1 91.25 44 ALA B N 1
ATOM 1375 C CA . ALA B 1 44 ? 3.176 -3.1 11.773 1 91.25 44 ALA B CA 1
ATOM 1376 C C . ALA B 1 44 ? 3.473 -4.195 10.75 1 91.25 44 ALA B C 1
ATOM 1378 O O . ALA B 1 44 ? 3.369 -5.387 11.062 1 91.25 44 ALA B O 1
ATOM 1379 N N . VAL B 1 45 ? 3.785 -3.818 9.523 1 93.81 45 VAL B N 1
ATOM 1380 C CA . VAL B 1 45 ? 4.168 -4.738 8.453 1 93.81 45 VAL B CA 1
ATOM 1381 C C . VAL B 1 45 ? 5.461 -4.254 7.797 1 93.81 45 VAL B C 1
ATOM 1383 O O . VAL B 1 45 ? 5.746 -3.055 7.785 1 93.81 45 VAL B O 1
ATOM 1386 N N . PRO B 1 46 ? 6.266 -5.215 7.254 1 96.12 46 PRO B N 1
ATOM 1387 C CA . PRO B 1 46 ? 7.477 -4.766 6.559 1 96.12 46 PRO B CA 1
ATOM 1388 C C . PRO B 1 46 ? 7.168 -3.932 5.316 1 96.12 46 PRO B C 1
ATOM 1390 O O . PRO B 1 46 ? 6.195 -4.211 4.609 1 96.12 46 PRO B O 1
ATOM 1393 N N . ILE B 1 47 ? 7.941 -2.922 5.141 1 98.44 47 ILE B N 1
ATOM 1394 C CA . ILE B 1 47 ? 7.883 -2.088 3.943 1 98.44 47 ILE B CA 1
ATOM 1395 C C . ILE B 1 47 ? 9.18 -2.232 3.148 1 98.44 47 ILE B C 1
ATOM 1397 O O . ILE B 1 47 ? 10.273 -2.105 3.703 1 98.44 47 ILE B O 1
ATOM 1401 N N . TYR B 1 48 ? 9.078 -2.523 1.933 1 98.62 48 TYR B N 1
ATOM 1402 C CA . TYR B 1 48 ? 10.227 -2.674 1.044 1 98.62 48 TYR B CA 1
ATOM 1403 C C . TYR B 1 48 ? 10.297 -1.521 0.049 1 98.62 48 TYR B C 1
ATOM 1405 O O . TYR B 1 48 ? 9.32 -1.227 -0.642 1 98.62 48 TYR B O 1
ATOM 1413 N N . LEU B 1 49 ? 11.398 -0.854 0.036 1 98.88 49 LEU B N 1
ATOM 1414 C CA . LEU B 1 49 ? 11.719 0.118 -1.004 1 98.88 49 LEU B CA 1
ATOM 1415 C C . LEU B 1 49 ? 12.406 -0.555 -2.186 1 98.88 49 LEU B C 1
ATOM 1417 O O . LEU B 1 49 ? 13.5 -1.106 -2.039 1 98.88 49 LEU B O 1
ATOM 1421 N N . LEU B 1 50 ? 11.797 -0.578 -3.324 1 98.56 50 LEU B N 1
ATOM 1422 C CA . LEU B 1 50 ? 12.289 -1.23 -4.531 1 98.56 50 LEU B CA 1
ATOM 1423 C C . LEU B 1 50 ? 12.805 -0.201 -5.531 1 98.56 50 LEU B C 1
ATOM 1425 O O . LEU B 1 50 ? 12.031 0.605 -6.055 1 98.56 50 LEU B O 1
ATOM 1429 N N . GLU B 1 51 ? 14.016 -0.273 -5.781 1 98.5 51 GLU B N 1
ATOM 1430 C CA . GLU B 1 51 ? 14.609 0.656 -6.734 1 98.5 51 GLU B CA 1
ATOM 1431 C C . GLU B 1 51 ? 14.32 0.234 -8.172 1 98.5 51 GLU B C 1
ATOM 1433 O O . GLU B 1 51 ? 14.719 -0.851 -8.602 1 98.5 51 GLU B O 1
ATOM 1438 N N . LYS B 1 52 ? 13.555 1.052 -8.844 1 98.06 52 LYS B N 1
ATOM 1439 C CA . LYS B 1 52 ? 13.227 0.902 -10.258 1 98.06 52 LYS B CA 1
ATOM 1440 C C . LYS B 1 52 ? 13.5 2.191 -11.023 1 98.06 52 LYS B C 1
ATOM 1442 O O . LYS B 1 52 ? 13.109 3.277 -10.586 1 98.06 52 LYS B O 1
ATOM 1447 N N . ALA B 1 53 ? 14.109 2.049 -12.148 1 97.44 53 ALA B N 1
ATOM 1448 C CA . ALA B 1 53 ? 14.539 3.23 -12.891 1 97.44 53 ALA B CA 1
ATOM 1449 C C . ALA B 1 53 ? 13.344 3.99 -13.453 1 97.44 53 ALA B C 1
ATOM 1451 O O . ALA B 1 53 ? 12.375 3.381 -13.914 1 97.44 53 ALA B O 1
ATOM 1452 N N . THR B 1 54 ? 13.492 5.34 -13.438 1 97.5 54 THR B N 1
ATOM 1453 C CA . THR B 1 54 ? 12.516 6.16 -14.141 1 97.5 54 THR B CA 1
ATOM 1454 C C . THR B 1 54 ? 12.398 5.727 -15.602 1 97.5 54 THR B C 1
ATOM 1456 O O . THR B 1 54 ? 13.406 5.453 -16.25 1 97.5 54 THR B O 1
ATOM 1459 N N . GLY B 1 55 ? 11.18 5.59 -16.031 1 96.69 55 GLY B N 1
ATOM 1460 C CA . GLY B 1 55 ? 10.945 5.238 -17.422 1 96.69 55 GLY B CA 1
ATOM 1461 C C . GLY B 1 55 ? 10.898 3.74 -17.672 1 96.69 55 GLY B C 1
ATOM 1462 O O . GLY B 1 55 ? 10.477 3.289 -18.734 1 96.69 55 GLY B O 1
ATOM 1463 N N . SER B 1 56 ? 11.32 2.93 -16.672 1 96.38 56 SER B N 1
ATOM 1464 C CA . SER B 1 56 ? 11.266 1.48 -16.844 1 96.38 56 SER B CA 1
ATOM 1465 C C . SER B 1 56 ? 9.82 0.99 -16.906 1 96.38 56 SER B C 1
ATOM 1467 O O . SER B 1 56 ? 8.898 1.685 -16.469 1 96.38 56 SER B O 1
ATOM 1469 N N . GLN B 1 57 ? 9.609 -0.161 -17.422 1 93.81 57 GLN B N 1
ATOM 1470 C CA . GLN B 1 57 ? 8.273 -0.725 -17.562 1 93.81 57 GLN B CA 1
ATOM 1471 C C . GLN B 1 57 ? 7.617 -0.926 -16.203 1 93.81 57 GLN B C 1
ATOM 1473 O O . GLN B 1 57 ? 8.195 -1.569 -15.32 1 93.81 57 GLN B O 1
ATOM 1478 N N . ALA B 1 58 ? 6.414 -0.446 -16 1 91.06 58 ALA B N 1
ATOM 1479 C CA . ALA B 1 58 ? 5.789 -0.367 -14.688 1 91.06 58 ALA B CA 1
ATOM 1480 C C . ALA B 1 58 ? 4.922 -1.594 -14.414 1 91.06 58 ALA B C 1
ATOM 1482 O O . ALA B 1 58 ? 4.727 -1.981 -13.266 1 91.06 58 ALA B O 1
ATOM 1483 N N . ALA B 1 59 ? 4.262 -2.053 -15.484 1 85.44 59 ALA B N 1
ATOM 1484 C CA . ALA B 1 59 ? 3.371 -3.201 -15.336 1 85.44 59 ALA B CA 1
ATOM 1485 C C . ALA B 1 59 ? 3.342 -4.039 -16.609 1 85.44 59 ALA B C 1
ATOM 1487 O O . ALA B 1 59 ? 3.465 -3.504 -17.719 1 85.44 59 ALA B O 1
ATOM 1488 N N . THR B 1 60 ? 3.168 -5.254 -16.406 1 82.88 60 THR B N 1
ATOM 1489 C CA . THR B 1 60 ? 3.061 -6.141 -17.562 1 82.88 60 THR B CA 1
ATOM 1490 C C . THR B 1 60 ? 1.833 -5.793 -18.391 1 82.88 60 THR B C 1
ATOM 1492 O O . THR B 1 60 ? 0.764 -5.512 -17.844 1 82.88 60 THR B O 1
ATOM 1495 N N . GLY B 1 61 ? 2.014 -5.762 -19.641 1 82.06 61 GLY B N 1
ATOM 1496 C CA . GLY B 1 61 ? 0.882 -5.562 -20.531 1 82.06 61 GLY B CA 1
ATOM 1497 C C . GLY B 1 61 ? 0.542 -4.102 -20.75 1 82.06 61 GLY B C 1
ATOM 1498 O O . GLY B 1 61 ? -0.502 -3.777 -21.328 1 82.06 61 GLY B O 1
ATOM 1499 N N . THR B 1 62 ? 1.312 -3.242 -20.047 1 85.88 62 THR B N 1
ATOM 1500 C CA . THR B 1 62 ? 1.091 -1.816 -20.266 1 85.88 62 THR B CA 1
ATOM 1501 C C . THR B 1 62 ? 2.311 -1.172 -20.922 1 85.88 62 THR B C 1
ATOM 1503 O O . THR B 1 62 ? 3.41 -1.728 -20.875 1 85.88 62 THR B O 1
ATOM 1506 N N . SER B 1 63 ? 2.066 -0.091 -21.594 1 88.94 63 SER B N 1
ATOM 1507 C CA . SER B 1 63 ? 3.17 0.696 -22.141 1 88.94 63 SER B CA 1
ATOM 1508 C C . SER B 1 63 ? 3.582 1.806 -21.188 1 88.94 63 SER B C 1
ATOM 1510 O O . SER B 1 63 ? 4.426 2.641 -21.516 1 88.94 63 SER B O 1
ATOM 1512 N N . GLN B 1 64 ? 3.033 1.76 -20.062 1 91.62 64 GLN B N 1
ATOM 1513 C CA . GLN B 1 64 ? 3.318 2.807 -19.094 1 91.62 64 GLN B CA 1
ATOM 1514 C C . GLN B 1 64 ? 4.73 2.668 -18.531 1 91.62 64 GLN B C 1
ATOM 1516 O O . GLN B 1 64 ? 5.164 1.565 -18.188 1 91.62 64 GLN B O 1
ATOM 1521 N N . GLY B 1 65 ? 5.426 3.783 -18.469 1 95.81 65 GLY B N 1
ATOM 1522 C CA . GLY B 1 65 ? 6.695 3.854 -17.75 1 95.81 65 GLY B CA 1
ATOM 1523 C C . GLY B 1 65 ? 6.562 4.422 -16.359 1 95.81 65 GLY B C 1
ATOM 1524 O O . GLY B 1 65 ? 5.707 5.27 -16.094 1 95.81 65 GLY B O 1
ATOM 1525 N N . ARG B 1 66 ? 7.414 3.928 -15.531 1 97.19 66 ARG B N 1
ATOM 1526 C CA . ARG B 1 66 ? 7.438 4.5 -14.188 1 97.19 66 ARG B CA 1
ATOM 1527 C C . ARG B 1 66 ? 7.781 5.984 -14.227 1 97.19 66 ARG B C 1
ATOM 1529 O O . ARG B 1 66 ? 8.672 6.398 -14.969 1 97.19 66 ARG B O 1
ATOM 1536 N N . ASP B 1 67 ? 6.973 6.738 -13.523 1 95.44 67 ASP B N 1
ATOM 1537 C CA . ASP B 1 67 ? 7.141 8.188 -13.461 1 95.44 67 ASP B CA 1
ATOM 1538 C C . ASP B 1 67 ? 7.055 8.688 -12.016 1 95.44 67 ASP B C 1
ATOM 1540 O O . ASP B 1 67 ? 5.98 8.656 -11.414 1 95.44 67 ASP B O 1
ATOM 1544 N N . TYR B 1 68 ? 8.18 9.273 -11.508 1 97.5 68 TYR B N 1
ATOM 1545 C CA . TYR B 1 68 ? 8.25 9.594 -10.086 1 97.5 68 TYR B CA 1
ATOM 1546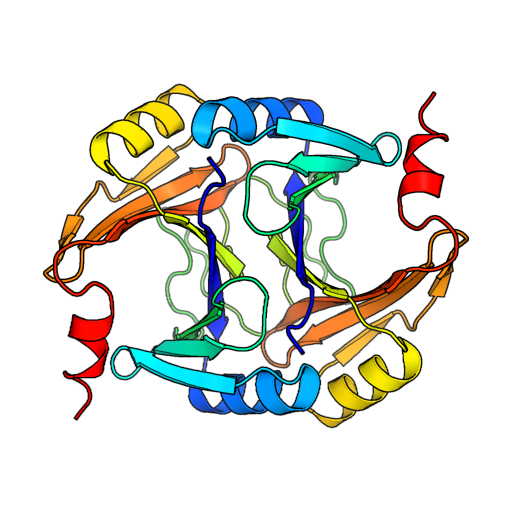 C C . TYR B 1 68 ? 7.914 11.055 -9.836 1 97.5 68 TYR B C 1
ATOM 1548 O O . TYR B 1 68 ? 8.227 11.594 -8.773 1 97.5 68 TYR B O 1
ATOM 1556 N N . ALA B 1 69 ? 7.406 11.742 -10.875 1 96.06 69 ALA B N 1
ATOM 1557 C CA . ALA B 1 69 ? 6.609 12.93 -10.578 1 96.06 69 ALA B CA 1
ATOM 1558 C C . ALA B 1 69 ? 5.312 12.562 -9.867 1 96.06 69 ALA B C 1
ATOM 1560 O O . ALA B 1 69 ? 5.02 11.375 -9.672 1 96.06 69 ALA B O 1
ATOM 1561 N N . ARG B 1 70 ? 4.602 13.594 -9.445 1 96.88 70 ARG B N 1
ATOM 1562 C CA . ARG B 1 70 ? 3.354 13.297 -8.75 1 96.88 70 ARG B CA 1
ATOM 1563 C C . ARG B 1 70 ? 2.416 12.477 -9.625 1 96.88 70 ARG B C 1
ATOM 1565 O O . ARG B 1 70 ? 2.211 12.805 -10.797 1 96.88 70 ARG B O 1
ATOM 1572 N N . HIS B 1 71 ? 1.864 11.383 -9.102 1 95.88 71 HIS B N 1
ATOM 1573 C CA . HIS B 1 71 ? 1.017 10.461 -9.844 1 95.88 71 HIS B CA 1
ATOM 1574 C C . HIS B 1 71 ? -0.089 9.891 -8.961 1 95.88 71 HIS B C 1
ATOM 1576 O O . HIS B 1 71 ? -0.073 10.078 -7.746 1 95.88 71 HIS B O 1
ATOM 1582 N N . TRP B 1 72 ? -1.088 9.258 -9.648 1 95.88 72 TRP B N 1
ATOM 1583 C CA . TRP B 1 72 ? -2.092 8.469 -8.938 1 95.88 72 TRP B CA 1
ATOM 1584 C C . TRP B 1 72 ? -1.438 7.348 -8.141 1 95.88 72 TRP B C 1
ATOM 1586 O O . TRP B 1 72 ? -0.577 6.629 -8.656 1 95.88 72 TRP B O 1
ATOM 1596 N N . THR B 1 73 ? -1.776 7.246 -6.918 1 97.12 73 THR B N 1
ATOM 1597 C CA . THR B 1 73 ? -1.353 6.16 -6.043 1 97.12 73 THR B CA 1
ATOM 1598 C C . THR B 1 73 ? -2.553 5.336 -5.582 1 97.12 73 THR B C 1
ATOM 1600 O O . THR B 1 73 ? -3.049 5.523 -4.469 1 97.12 73 THR B O 1
ATOM 1603 N N . PRO B 1 74 ? -2.953 4.426 -6.395 1 97.88 74 PRO B N 1
ATOM 1604 C CA . PRO B 1 74 ? -4.227 3.734 -6.164 1 97.88 74 PRO B CA 1
ATOM 1605 C C . PRO B 1 74 ? -4.219 2.896 -4.891 1 97.88 74 PRO B C 1
ATOM 1607 O O . PRO B 1 74 ? -5.281 2.572 -4.355 1 97.88 74 PRO B O 1
ATOM 1610 N N . VAL B 1 75 ? -3.084 2.467 -4.492 1 98.75 75 VAL B N 1
ATOM 1611 C CA . VAL B 1 75 ? -2.816 1.91 -3.172 1 98.75 75 VAL B CA 1
ATOM 1612 C C . VAL B 1 75 ? -1.931 2.867 -2.377 1 98.75 75 VAL B C 1
ATOM 1614 O O . VAL B 1 75 ? -0.816 3.186 -2.799 1 98.75 75 VAL B O 1
ATOM 1617 N N . HIS B 1 76 ? -2.461 3.41 -1.285 1 98.56 76 HIS B N 1
ATOM 1618 C CA . HIS B 1 76 ? -1.623 4.344 -0.54 1 98.56 76 HIS B CA 1
ATOM 1619 C C . HIS B 1 76 ? -1.743 4.109 0.963 1 98.56 76 HIS B C 1
ATOM 1621 O O . HIS B 1 76 ? -2.656 3.418 1.418 1 98.56 76 HIS B O 1
ATOM 1627 N N . LEU B 1 77 ? -0.84 4.668 1.689 1 98.62 77 LEU B N 1
ATOM 1628 C CA . LEU B 1 77 ? -0.729 4.445 3.127 1 98.62 77 LEU B CA 1
ATOM 1629 C C . LEU B 1 77 ? -1.196 5.672 3.904 1 98.62 77 LEU B C 1
ATOM 1631 O O . LEU B 1 77 ? -0.905 6.805 3.518 1 98.62 77 LEU B O 1
ATOM 1635 N N . ASP B 1 78 ? -1.941 5.477 4.957 1 98.56 78 ASP B N 1
ATOM 1636 C CA . ASP B 1 78 ? -2.121 6.457 6.023 1 98.56 78 ASP B CA 1
ATOM 1637 C C . ASP B 1 78 ? -1.214 6.145 7.211 1 98.56 78 ASP B C 1
ATOM 1639 O O . ASP B 1 78 ? -1.309 5.07 7.809 1 98.56 78 ASP B O 1
ATOM 1643 N N . PHE B 1 79 ? -0.38 7.039 7.539 1 98.44 79 PHE B N 1
ATOM 1644 C CA . PHE B 1 79 ? 0.37 6.926 8.781 1 98.44 79 PHE B CA 1
ATOM 1645 C C . PHE B 1 79 ? -0.414 7.531 9.945 1 98.44 79 PHE B C 1
ATOM 1647 O O . PHE B 1 79 ? -0.703 8.727 9.945 1 98.44 79 PHE B O 1
ATOM 1654 N N . VAL B 1 80 ? -0.739 6.703 10.898 1 98.31 80 VAL B N 1
ATOM 1655 C CA . VAL B 1 80 ? -1.504 7.152 12.062 1 98.31 80 VAL B CA 1
ATOM 1656 C C . VAL B 1 80 ? -0.556 7.711 13.117 1 98.31 80 VAL B C 1
ATOM 1658 O O . VAL B 1 80 ? 0.425 7.059 13.492 1 98.31 80 VAL B O 1
ATOM 1661 N N . VAL B 1 81 ? -0.869 8.859 13.594 1 98.12 81 VAL B N 1
ATOM 1662 C CA . VAL B 1 81 ? 0.036 9.539 14.508 1 98.12 81 VAL B CA 1
ATOM 1663 C C . VAL B 1 81 ? -0.754 10.109 15.688 1 98.12 81 VAL B C 1
ATOM 1665 O O . VAL B 1 81 ? -1.986 10.156 15.656 1 98.12 81 VAL B O 1
ATOM 1668 N N . ASP B 1 82 ? 0.009 10.547 16.703 1 97.38 82 ASP B N 1
ATOM 1669 C CA . ASP B 1 82 ? -0.619 11.141 17.891 1 97.38 82 ASP B CA 1
ATOM 1670 C C . ASP B 1 82 ? -0.825 12.641 17.703 1 97.38 82 ASP B C 1
ATOM 1672 O O . ASP B 1 82 ? -1.7 13.234 18.344 1 97.38 82 ASP B O 1
ATOM 1676 N N . ASP B 1 83 ? -0.031 13.281 16.891 1 98 83 ASP B N 1
ATOM 1677 C CA . ASP B 1 83 ? -0.06 14.719 16.625 1 98 83 ASP B CA 1
ATOM 1678 C C . ASP B 1 83 ? 0.114 15 15.133 1 98 83 ASP B C 1
ATOM 1680 O O . ASP B 1 83 ? 1.236 15 14.617 1 98 83 ASP B O 1
ATOM 1684 N N . CYS B 1 84 ? -0.952 15.289 14.461 1 98.56 84 CYS B N 1
ATOM 1685 C CA . CYS B 1 84 ? -0.991 15.438 13.016 1 98.56 84 CYS B CA 1
ATOM 1686 C C . CYS B 1 84 ? -0.133 16.609 12.562 1 98.56 84 CYS B C 1
ATOM 1688 O O . CYS B 1 84 ? 0.667 16.484 11.633 1 98.56 84 CYS B O 1
ATOM 1690 N N . ASP B 1 85 ? -0.231 17.797 13.227 1 98.56 85 ASP B N 1
ATOM 1691 C CA . ASP B 1 85 ? 0.496 19 12.836 1 98.56 85 ASP B CA 1
ATOM 1692 C C . ASP B 1 85 ? 2.006 18.781 12.938 1 98.56 85 ASP B C 1
ATOM 1694 O O . ASP B 1 85 ? 2.754 19.141 12.031 1 98.56 85 ASP B O 1
ATOM 1698 N N . ARG B 1 86 ? 2.389 18.219 14 1 98.5 86 ARG B N 1
ATOM 1699 C CA . ARG B 1 86 ? 3.811 17.953 14.195 1 98.5 86 ARG B CA 1
ATOM 1700 C C . ARG B 1 86 ? 4.34 16.969 13.164 1 98.5 86 ARG B C 1
ATOM 1702 O O . ARG B 1 86 ? 5.438 17.141 12.633 1 98.5 86 ARG B O 1
ATOM 1709 N N . ALA B 1 87 ? 3.574 15.898 12.922 1 98.62 87 ALA B N 1
ATOM 1710 C CA . ALA B 1 87 ? 3.994 14.883 11.953 1 98.62 87 ALA B CA 1
ATOM 1711 C C . ALA B 1 87 ? 4.098 15.477 10.547 1 98.62 87 ALA B C 1
ATOM 1713 O O . ALA B 1 87 ? 5.016 15.141 9.797 1 98.62 87 ALA B O 1
ATOM 1714 N N . VAL B 1 88 ? 3.16 16.328 10.203 1 98.81 88 VAL B N 1
ATOM 1715 C CA . VAL B 1 88 ? 3.189 16.984 8.906 1 98.81 88 VAL B CA 1
ATOM 1716 C C . VAL B 1 88 ? 4.445 17.844 8.781 1 98.81 88 VAL B C 1
ATOM 1718 O O . VAL B 1 88 ? 5.16 17.766 7.781 1 98.81 88 VAL B O 1
ATOM 1721 N N . ALA B 1 89 ? 4.707 18.625 9.812 1 98.88 89 ALA B N 1
ATOM 1722 C CA . ALA B 1 89 ? 5.898 19.469 9.805 1 98.88 89 ALA B CA 1
ATOM 1723 C C . ALA B 1 89 ? 7.16 18.641 9.633 1 98.88 89 ALA B C 1
ATOM 1725 O O . ALA B 1 89 ? 8.055 19 8.859 1 98.88 89 ALA B O 1
ATOM 1726 N N . THR B 1 90 ? 7.234 17.531 10.32 1 98.75 90 THR B N 1
ATOM 1727 C CA . THR B 1 90 ? 8.375 16.625 10.25 1 98.75 90 THR B CA 1
ATOM 1728 C C . THR B 1 90 ? 8.523 16.062 8.836 1 98.75 90 THR B C 1
ATOM 1730 O O . THR B 1 90 ? 9.625 16.031 8.281 1 98.75 90 THR B O 1
ATOM 1733 N N . ALA B 1 91 ? 7.414 15.602 8.234 1 98.81 91 ALA B N 1
ATOM 1734 C CA . ALA B 1 91 ? 7.438 15.008 6.902 1 98.81 91 ALA B CA 1
ATOM 1735 C C . ALA B 1 91 ? 7.844 16.031 5.852 1 98.81 91 ALA B C 1
ATOM 1737 O O . ALA B 1 91 ? 8.641 15.734 4.957 1 98.81 91 ALA B O 1
ATOM 1738 N N . VAL B 1 92 ? 7.297 17.219 5.969 1 98.88 92 VAL B N 1
ATOM 1739 C CA . VAL B 1 92 ? 7.621 18.281 5.023 1 98.88 92 VAL B CA 1
ATOM 1740 C C . VAL B 1 92 ? 9.094 18.656 5.156 1 98.88 92 VAL B C 1
ATOM 1742 O O . VAL B 1 92 ? 9.789 18.828 4.152 1 98.88 92 VAL B O 1
ATOM 1745 N N . ALA B 1 93 ? 9.625 18.766 6.348 1 98.88 93 ALA B N 1
ATOM 1746 C CA . ALA B 1 93 ? 11.031 19.062 6.582 1 98.88 93 ALA B CA 1
ATOM 1747 C C . ALA B 1 93 ? 11.93 17.984 5.977 1 98.88 93 ALA B C 1
ATOM 1749 O O . ALA B 1 93 ? 13.047 18.266 5.535 1 98.88 93 ALA B O 1
ATOM 1750 N N . ALA B 1 94 ? 11.391 16.766 5.914 1 98.88 94 ALA B N 1
ATOM 1751 C CA . ALA B 1 94 ? 12.148 15.633 5.383 1 98.88 94 ALA B CA 1
ATOM 1752 C C . ALA B 1 94 ? 12.094 15.609 3.857 1 98.88 94 ALA B C 1
ATOM 1754 O O . ALA B 1 94 ? 12.836 14.859 3.217 1 98.88 94 ALA B O 1
ATOM 1755 N N . GLY B 1 95 ? 11.18 16.375 3.246 1 98.81 95 GLY B N 1
ATOM 1756 C CA . GLY B 1 95 ? 11.156 16.469 1.794 1 98.81 95 GLY B CA 1
ATOM 1757 C C . GLY B 1 95 ? 9.789 16.156 1.2 1 98.81 95 GLY B C 1
ATOM 1758 O O . GLY B 1 95 ? 9.609 16.219 -0.017 1 98.81 95 GLY B O 1
ATOM 1759 N N . ALA B 1 96 ? 8.773 15.852 2.016 1 98.81 96 ALA B N 1
ATOM 1760 C CA . ALA B 1 96 ? 7.426 15.609 1.507 1 98.81 96 ALA B CA 1
ATOM 1761 C C . ALA B 1 96 ? 6.801 16.891 0.979 1 98.81 96 ALA B C 1
ATOM 1763 O O . ALA B 1 96 ? 7.168 17.984 1.404 1 98.81 96 ALA B O 1
ATOM 1764 N N . MET B 1 97 ? 5.887 16.719 0.079 1 98.19 97 MET B N 1
ATOM 1765 C CA . MET B 1 97 ? 5.074 17.828 -0.406 1 98.19 97 MET B CA 1
ATOM 1766 C C . MET B 1 97 ? 3.701 17.828 0.256 1 98.19 97 MET B C 1
ATOM 1768 O O . MET B 1 97 ? 2.973 16.844 0.184 1 98.19 97 MET B O 1
ATOM 1772 N N . LEU B 1 98 ? 3.363 18.906 0.872 1 98.19 98 LEU B N 1
ATOM 1773 C CA . LEU B 1 98 ? 2.027 19.062 1.437 1 98.19 98 LEU B CA 1
ATOM 1774 C C . LEU B 1 98 ? 1.021 19.438 0.355 1 98.19 98 LEU B C 1
ATOM 1776 O O . LEU B 1 98 ? 1.214 20.438 -0.357 1 98.19 98 LEU B O 1
ATOM 1780 N N . GLU B 1 99 ? 0.035 18.688 0.199 1 97.06 99 GLU B N 1
ATOM 1781 C CA . GLU B 1 99 ? -0.972 18.953 -0.824 1 97.06 99 GLU B CA 1
ATOM 1782 C C . GLU B 1 99 ? -2.211 19.594 -0.222 1 97.06 99 GLU B C 1
ATOM 1784 O O . GLU B 1 99 ? -2.744 20.562 -0.779 1 97.06 99 GLU B O 1
ATOM 1789 N N . ASP B 1 100 ? -2.693 19.016 0.872 1 95.88 100 ASP B N 1
ATOM 1790 C CA . ASP B 1 100 ? -3.797 19.562 1.649 1 95.88 100 ASP B CA 1
ATOM 1791 C C . ASP B 1 100 ? -3.451 19.609 3.137 1 95.88 100 ASP B C 1
ATOM 1793 O O . ASP B 1 100 ? -3.102 18.594 3.73 1 95.88 100 ASP B O 1
ATOM 1797 N N . PRO B 1 101 ? -3.549 20.797 3.703 1 96.81 101 PRO B N 1
ATOM 1798 C CA . PRO B 1 101 ? -3.225 20.906 5.129 1 96.81 101 PRO B CA 1
ATOM 1799 C C . PRO B 1 101 ? -4.16 20.078 6.008 1 96.81 101 PRO B C 1
ATOM 1801 O O . PRO B 1 101 ? -5.227 19.656 5.555 1 96.81 101 PRO B O 1
ATOM 1804 N N . PRO B 1 102 ? -3.68 19.859 7.207 1 97.75 102 PRO B N 1
ATOM 1805 C CA . PRO B 1 102 ? -4.539 19.094 8.109 1 97.75 102 PRO B CA 1
ATOM 1806 C C . PRO B 1 102 ? -5.934 19.703 8.258 1 97.75 102 PRO B C 1
ATOM 1808 O O . PRO B 1 102 ? -6.07 20.922 8.422 1 97.75 102 PRO B O 1
ATOM 1811 N N . HIS B 1 103 ? -6.867 18.891 8.133 1 97.25 103 HIS B N 1
ATOM 1812 C CA . HIS B 1 103 ? -8.266 19.234 8.367 1 97.25 103 HIS B CA 1
ATOM 1813 C C . HIS B 1 103 ? -8.883 18.344 9.43 1 97.25 103 HIS B C 1
ATOM 1815 O O . HIS B 1 103 ? -8.609 17.141 9.469 1 97.25 103 HIS B O 1
ATOM 1821 N N . SER B 1 104 ? -9.781 18.984 10.203 1 96.56 104 SER B N 1
ATOM 1822 C CA . SER B 1 104 ? -10.367 18.234 11.312 1 96.56 104 SER B CA 1
ATOM 1823 C C . SER B 1 104 ? -11.781 17.781 10.977 1 96.56 104 SER B C 1
ATOM 1825 O O . SER B 1 104 ? -12.547 18.516 10.352 1 96.56 104 SER B O 1
ATOM 1827 N N . HIS B 1 105 ? -12.062 16.594 11.398 1 95 105 HIS B N 1
ATOM 1828 C CA . HIS B 1 105 ? -13.383 15.977 11.422 1 95 105 HIS B CA 1
ATOM 1829 C C . HIS B 1 105 ? -13.719 15.438 12.812 1 95 105 HIS B C 1
ATOM 1831 O O . HIS B 1 105 ? -12.875 15.461 13.711 1 95 105 HIS B O 1
ATOM 1837 N N . ALA B 1 106 ? -14.914 15.031 12.992 1 93.19 106 ALA B N 1
ATOM 1838 C CA . ALA B 1 106 ? -15.312 14.453 14.273 1 93.19 106 ALA B CA 1
ATOM 1839 C C . ALA B 1 106 ? -14.484 13.219 14.602 1 93.19 106 ALA B C 1
ATOM 1841 O O . ALA B 1 106 ? -14.164 12.969 15.766 1 93.19 106 ALA B O 1
ATOM 1842 N N . TRP B 1 107 ? -14.094 12.539 13.578 1 95.12 107 TRP B N 1
ATOM 1843 C CA . TRP B 1 107 ? -13.438 11.242 13.758 1 95.12 107 TRP B CA 1
ATOM 1844 C C . TRP B 1 107 ? -11.922 11.406 13.828 1 95.12 107 TRP B C 1
ATOM 1846 O O . TRP B 1 107 ? -11.203 10.453 14.133 1 95.12 107 TRP B O 1
ATOM 1856 N N . GLY B 1 108 ? -11.375 12.656 13.422 1 97.62 108 GLY B N 1
ATOM 1857 C CA . GLY B 1 108 ? -9.938 12.82 13.406 1 97.62 108 GLY B CA 1
ATOM 1858 C C . GLY B 1 108 ? -9.477 14 12.57 1 97.62 108 GLY B C 1
ATOM 1859 O O . GLY B 1 108 ? -10.289 14.836 12.164 1 97.62 108 GLY B O 1
ATOM 1860 N N . ARG B 1 109 ? -8.141 14.078 12.469 1 98.25 109 ARG B N 1
ATOM 1861 C CA . ARG B 1 109 ? -7.445 15.07 11.656 1 98.25 109 ARG B CA 1
ATOM 1862 C C . ARG B 1 109 ? -6.582 14.406 10.594 1 98.25 109 ARG B C 1
ATOM 1864 O O . ARG B 1 109 ? -5.898 13.414 10.867 1 98.25 109 ARG B O 1
ATOM 1871 N N . ILE B 1 110 ? -6.691 14.938 9.375 1 98.44 110 ILE B N 1
ATOM 1872 C CA . ILE B 1 110 ? -5.973 14.258 8.297 1 98.44 110 ILE B CA 1
ATOM 1873 C C . ILE B 1 110 ? -5.336 15.297 7.375 1 98.44 110 ILE B C 1
ATOM 1875 O O . ILE B 1 110 ? -5.918 16.359 7.117 1 98.44 110 ILE B O 1
ATOM 1879 N N . ALA B 1 111 ? -4.176 15.078 6.93 1 98.56 111 ALA B N 1
ATOM 1880 C CA . ALA B 1 111 ? -3.459 15.836 5.91 1 98.56 111 ALA B CA 1
ATOM 1881 C C . ALA B 1 111 ? -3.078 14.945 4.73 1 98.56 111 ALA B C 1
ATOM 1883 O O . ALA B 1 111 ? -2.814 13.758 4.906 1 98.56 111 ALA B O 1
ATOM 1884 N N . HIS B 1 112 ? -3.062 15.492 3.584 1 98.19 112 HIS B N 1
ATOM 1885 C CA . HIS B 1 112 ? -2.658 14.797 2.365 1 98.19 112 HIS B CA 1
ATOM 1886 C C . HIS B 1 112 ? -1.309 15.305 1.866 1 98.19 112 HIS B C 1
ATOM 1888 O O . HIS B 1 112 ? -1.103 16.516 1.736 1 98.19 112 HIS B O 1
ATOM 1894 N N . LEU B 1 113 ? -0.417 14.375 1.63 1 98.5 113 LEU B N 1
ATOM 1895 C CA . LEU B 1 113 ? 0.934 14.68 1.173 1 98.5 113 LEU B CA 1
ATOM 1896 C C . LEU B 1 113 ? 1.354 13.75 0.046 1 98.5 113 LEU B C 1
ATOM 1898 O O . LEU B 1 113 ? 0.64 12.797 -0.277 1 98.5 113 LEU B O 1
ATOM 1902 N N . SER B 1 114 ? 2.457 13.984 -0.505 1 98.5 114 SER B N 1
ATOM 1903 C CA . SER B 1 114 ? 3.209 13.047 -1.326 1 98.5 114 SER B CA 1
ATOM 1904 C C . SER B 1 114 ? 4.668 12.977 -0.89 1 98.5 114 SER B C 1
ATOM 1906 O O . SER B 1 114 ? 5.23 13.969 -0.42 1 98.5 114 SER B O 1
ATOM 1908 N N . ASP B 1 115 ? 5.234 11.766 -1.016 1 98.69 115 ASP B N 1
ATOM 1909 C CA . ASP B 1 115 ? 6.672 11.664 -0.785 1 98.69 115 ASP B CA 1
ATOM 1910 C C . ASP B 1 115 ? 7.461 12.273 -1.942 1 98.69 115 ASP B C 1
ATOM 1912 O O . ASP B 1 115 ? 6.875 12.703 -2.939 1 98.69 115 ASP B O 1
ATOM 1916 N N . PRO B 1 116 ? 8.789 12.391 -1.881 1 98.56 116 PRO B N 1
ATOM 1917 C CA . PRO B 1 116 ? 9.578 13.055 -2.924 1 98.56 116 PRO B CA 1
ATOM 1918 C C . PRO B 1 116 ? 9.523 12.32 -4.262 1 98.56 116 PRO B C 1
ATOM 1920 O O . PRO B 1 116 ? 9.992 12.836 -5.273 1 98.56 116 PRO B O 1
ATOM 1923 N N . TYR B 1 117 ? 8.945 11.141 -4.312 1 98.44 117 TYR B N 1
ATOM 1924 C CA . TYR B 1 117 ? 8.953 10.281 -5.492 1 98.44 117 TYR B CA 1
ATOM 1925 C C . TYR B 1 117 ? 7.559 10.188 -6.105 1 98.44 117 TYR B C 1
ATOM 1927 O O . TYR B 1 117 ? 7.297 9.312 -6.934 1 98.44 117 TYR B O 1
ATOM 1935 N N . GLY B 1 118 ? 6.688 11.008 -5.586 1 97.75 118 GLY B N 1
ATOM 1936 C CA . GLY B 1 118 ? 5.387 11.164 -6.215 1 97.75 118 GLY B CA 1
ATOM 1937 C C . GLY B 1 118 ? 4.324 10.266 -5.617 1 97.75 118 GLY B C 1
ATOM 1938 O O . GLY B 1 118 ? 3.154 10.336 -6.004 1 97.75 118 GLY B O 1
ATOM 1939 N N . ASN B 1 119 ? 4.641 9.406 -4.68 1 98.38 119 ASN B N 1
ATOM 1940 C CA . ASN B 1 119 ? 3.662 8.539 -4.031 1 98.38 119 ASN B CA 1
ATOM 1941 C C . ASN B 1 119 ? 2.844 9.297 -2.99 1 98.38 119 ASN B C 1
ATOM 1943 O O . ASN B 1 119 ? 3.402 9.938 -2.102 1 98.38 119 ASN B O 1
ATOM 1947 N N . GLY B 1 120 ? 1.505 9.203 -3.129 1 98 120 GLY B N 1
ATOM 1948 C CA . GLY B 1 120 ? 0.623 9.836 -2.16 1 98 120 GLY B CA 1
ATOM 1949 C C . GLY B 1 120 ? 0.6 9.125 -0.82 1 98 120 GLY B C 1
ATOM 1950 O O . GLY B 1 120 ? 0.629 7.895 -0.765 1 98 120 GLY B O 1
ATOM 1951 N N . VAL B 1 121 ? 0.556 9.898 0.255 1 98.5 121 VAL B N 1
ATOM 1952 C CA . VAL B 1 121 ? 0.419 9.391 1.617 1 98.5 121 VAL B CA 1
ATOM 1953 C C . VAL B 1 121 ? -0.473 10.328 2.428 1 98.5 121 VAL B C 1
ATOM 1955 O O . VAL B 1 121 ? -0.622 11.508 2.088 1 98.5 121 VAL B O 1
ATOM 1958 N N . CYS B 1 122 ? -1.04 9.805 3.479 1 98.56 122 CYS B N 1
ATOM 1959 C CA . CYS B 1 122 ? -1.767 10.633 4.43 1 98.56 122 CYS B CA 1
ATOM 1960 C C . CYS B 1 122 ? -1.174 10.516 5.828 1 98.56 122 CYS B C 1
ATOM 1962 O O . CYS B 1 122 ? -0.565 9.492 6.16 1 98.56 122 CYS B O 1
ATOM 1964 N N . ILE B 1 123 ? -1.299 11.5 6.52 1 98.75 123 ILE B N 1
ATOM 1965 C CA . ILE B 1 123 ? -1.051 11.508 7.957 1 98.75 123 ILE B CA 1
ATOM 1966 C C . ILE B 1 123 ? -2.367 11.695 8.711 1 98.75 123 ILE B C 1
ATOM 1968 O O . ILE B 1 123 ? -3.107 12.648 8.445 1 98.75 123 ILE B O 1
ATOM 1972 N N . LEU B 1 124 ? -2.609 10.82 9.617 1 98.69 124 LEU B N 1
ATOM 1973 C CA . LEU B 1 124 ? -3.926 10.711 10.227 1 98.69 124 LEU B CA 1
ATOM 1974 C C . LEU B 1 124 ? -3.816 10.688 11.75 1 98.69 12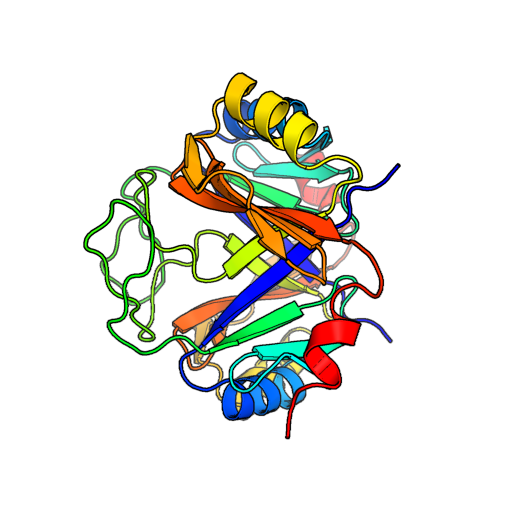4 LEU B C 1
ATOM 1976 O O . LEU B 1 124 ? -3.002 9.945 12.305 1 98.69 124 LEU B O 1
ATOM 1980 N N . GLN B 1 125 ? -4.543 11.516 12.398 1 98.62 125 GLN B N 1
ATOM 1981 C CA . GLN B 1 125 ? -4.754 11.477 13.844 1 98.62 125 GLN B CA 1
ATOM 1982 C C . GLN B 1 125 ? -6.207 11.164 14.18 1 98.62 125 GLN B C 1
ATOM 1984 O O . GLN B 1 125 ? -7.109 11.93 13.828 1 98.62 125 GLN B O 1
ATOM 1989 N N . PHE B 1 126 ? -6.465 10.086 14.859 1 97.81 126 PHE B N 1
ATOM 1990 C CA . PHE B 1 126 ? -7.82 9.773 15.289 1 97.81 126 PHE B CA 1
ATOM 1991 C C . PHE B 1 126 ? -8.227 10.633 16.484 1 97.81 126 PHE B C 1
ATOM 1993 O O . PHE B 1 126 ? -7.422 10.867 17.375 1 97.81 126 PHE B O 1
ATOM 2000 N N . LEU B 1 127 ? -9.383 11.078 16.406 1 96.56 127 LEU B N 1
ATOM 2001 C CA . LEU B 1 127 ? -9.992 11.836 17.5 1 96.56 127 LEU B CA 1
ATOM 2002 C C . LEU B 1 127 ? -11.344 11.234 17.891 1 96.56 127 LEU B C 1
ATOM 2004 O O . LEU B 1 127 ? -11.992 10.578 17.078 1 96.56 127 LEU B O 1
ATOM 2008 N N . GLY B 1 128 ? -11.68 11.445 19.188 1 94.69 128 GLY B N 1
ATOM 2009 C CA . GLY B 1 128 ? -12.977 10.945 19.625 1 94.69 128 GLY B CA 1
ATOM 2010 C C . GLY B 1 128 ? -13.133 9.445 19.422 1 94.69 128 GLY B C 1
ATOM 2011 O O . GLY B 1 128 ? -12.289 8.664 19.875 1 94.69 128 GLY B O 1
ATOM 2012 N N . GLU B 1 129 ? -14.195 9.031 18.734 1 94.19 129 GLU B N 1
ATOM 2013 C CA . GLU B 1 129 ? -14.484 7.613 18.516 1 94.19 129 GLU B CA 1
ATOM 2014 C C . GLU B 1 129 ? -13.789 7.102 17.25 1 94.19 129 GLU B C 1
ATOM 2016 O O . GLU B 1 129 ? -14.008 5.965 16.828 1 94.19 129 GLU B O 1
ATOM 2021 N N . GLY B 1 130 ? -12.984 7.906 16.656 1 95.62 130 GLY B N 1
ATOM 2022 C CA . GLY B 1 130 ? -12.344 7.52 15.414 1 95.62 130 GLY B CA 1
ATOM 2023 C C . GLY B 1 130 ? -13.336 7.188 14.312 1 95.62 130 GLY B C 1
ATOM 2024 O O . GLY B 1 130 ? -14.367 7.848 14.18 1 95.62 130 GLY B O 1
ATOM 2025 N N . TYR B 1 131 ? -13.031 6.215 13.547 1 94.94 131 TYR B N 1
ATOM 2026 C CA . TYR B 1 131 ? -13.836 5.863 12.383 1 94.94 131 TYR B CA 1
ATOM 2027 C C . TYR B 1 131 ? -15.164 5.242 12.812 1 94.94 131 TYR B C 1
ATOM 2029 O O . TYR B 1 131 ? -16.078 5.094 12 1 94.94 131 TYR B O 1
ATOM 2037 N N . ASP B 1 132 ? -15.305 4.863 14.07 1 92.5 132 ASP B N 1
ATOM 2038 C CA . ASP B 1 132 ? -16.609 4.398 14.555 1 92.5 132 ASP B CA 1
ATOM 2039 C C . ASP B 1 132 ? -17.672 5.473 14.359 1 92.5 132 ASP B C 1
ATOM 2041 O O . ASP B 1 132 ? -18.859 5.156 14.172 1 92.5 132 ASP B O 1
ATOM 2045 N N . ALA B 1 133 ? -17.219 6.715 14.336 1 90.31 133 ALA B N 1
ATOM 2046 C CA . ALA B 1 133 ? -18.141 7.832 14.141 1 90.31 133 ALA B CA 1
ATOM 2047 C C . ALA B 1 133 ? -18.766 7.801 12.75 1 90.31 133 ALA B C 1
ATOM 2049 O O . ALA B 1 133 ? -19.859 8.336 12.531 1 90.31 133 ALA B O 1
ATOM 2050 N N . LEU B 1 134 ? -18.078 7.199 11.773 1 90.69 134 LEU B N 1
ATOM 2051 C CA . LEU B 1 134 ? -18.531 7.137 10.391 1 90.69 134 LEU B CA 1
ATOM 2052 C C . LEU B 1 134 ? -19.406 5.902 10.164 1 90.69 134 LEU B C 1
ATOM 2054 O O . LEU B 1 134 ? -20.156 5.84 9.195 1 90.69 134 LEU B O 1
ATOM 2058 N N . ALA B 1 135 ? -19.219 4.852 10.891 1 81.56 135 ALA B N 1
ATOM 2059 C CA . ALA B 1 135 ? -19.969 3.607 10.742 1 81.56 135 ALA B CA 1
ATOM 2060 C C . ALA B 1 135 ? -21.422 3.785 11.164 1 81.56 135 ALA B C 1
ATOM 2062 O O . ALA B 1 135 ? -22.328 3.207 10.562 1 81.56 135 ALA B O 1
ATOM 2063 N N . ALA B 1 136 ? -21.672 4.473 12.125 1 67.56 136 ALA B N 1
ATOM 2064 C CA . ALA B 1 136 ? -23 4.707 12.688 1 67.56 136 ALA B CA 1
ATOM 2065 C C . ALA B 1 136 ? -23.844 5.57 11.75 1 67.56 136 ALA B C 1
ATOM 2067 O O . ALA B 1 136 ? -25.062 5.48 11.758 1 67.56 136 ALA B O 1
ATOM 2068 N N . ALA B 1 137 ? -23.203 6.312 10.992 1 58.94 137 ALA B N 1
ATOM 2069 C CA . ALA B 1 137 ? -23.953 7.242 10.156 1 58.94 137 ALA B CA 1
ATOM 2070 C C . ALA B 1 137 ? -24.453 6.555 8.883 1 58.94 137 ALA B C 1
ATOM 2072 O O . ALA B 1 137 ? -25.234 7.133 8.125 1 58.94 137 ALA B O 1
ATOM 2073 N N . ALA B 1 138 ? -24.016 5.281 8.617 1 56.22 138 ALA B N 1
ATOM 2074 C CA . ALA B 1 138 ? -24.469 4.648 7.383 1 56.22 138 ALA B CA 1
ATOM 2075 C C . ALA B 1 138 ? -25.922 4.215 7.496 1 56.22 138 ALA B C 1
ATOM 2077 O O . ALA B 1 138 ? -26.297 3.498 8.43 1 56.22 138 ALA B O 1
ATOM 2078 N N . PRO B 1 139 ? -26.75 4.906 6.684 1 49.25 139 PRO B N 1
ATOM 2079 C CA . PRO B 1 139 ? -28.156 4.52 6.824 1 49.25 139 PRO B CA 1
ATOM 2080 C C . PRO B 1 139 ? -28.375 3.018 6.656 1 49.25 139 PRO B C 1
ATOM 2082 O O . PRO B 1 139 ? -27.562 2.338 6.035 1 49.25 139 PRO B O 1
#

Foldseek 3Di:
DDDADEAEDEDQAQVLVQQLCCQLPVWHFDDDDPPAKTWIDDDPHIYIYGHDHFQPDDDPPDNDTQAQAADDAVDEEEDEDADQVVSVVRNVVSPKAWDADWDDDQQWIKTWIGHSRNGIYMYIYGDDPHCVVVVVVDD/DDDADEAEDEDQAQVLVQQLCCQLPVWHFDDDDPPAKTWIDDDPHIYIYGHDHFQPDDDPPDNDTQAQAADDAVDEEEDEDADQVVSVVRNVVSPKAWDADWDDDQQWIKTWIGHSRNGIYMYIYGDDPHCVVVVVPDD

Solvent-accessible surface area (backbone atoms only — not comparable to full-atom values): 14066 Å² total; per-residue (Å²): 132,64,39,46,54,36,40,36,34,61,30,73,45,35,69,62,48,51,53,32,43,26,60,34,66,60,32,37,83,72,46,46,47,43,96,42,25,35,33,31,38,41,46,80,46,52,37,32,33,35,41,45,58,75,58,36,80,46,36,90,95,48,90,49,47,36,64,51,52,78,44,64,39,55,36,29,44,32,41,50,43,94,48,46,70,61,45,48,53,40,22,40,74,46,52,32,44,80,74,41,74,72,43,81,53,78,33,22,34,40,26,39,32,23,46,79,52,16,46,41,36,31,40,30,16,75,28,89,69,18,67,58,61,37,36,74,66,41,126,135,65,40,47,52,36,40,35,34,61,31,72,46,38,71,64,48,50,53,34,43,26,61,33,67,61,32,38,84,71,47,46,47,41,96,41,26,35,33,32,37,40,46,80,46,52,34,32,33,36,40,46,57,74,59,36,80,47,35,90,97,47,90,49,47,36,64,50,53,78,43,64,40,53,36,28,44,33,41,49,45,94,49,44,69,61,45,49,54,40,23,42,74,44,52,31,44,80,73,39,73,72,45,82,53,78,31,21,33,40,26,40,33,24,44,80,51,16,46,42,36,32,38,31,16,74,28,88,68,18,68,60,60,37,39,71,66,42,127

Radius of gyration: 18.0 Å; Cα contacts (8 Å, |Δi|>4): 709; chains: 2; bounding box: 57×44×42 Å

Sequence (278 aa):
MQAQVLINIDVPDAARAALFYERAFGLRPQRRLGPQAIEMAGAAVPIYLLEKATGSQAATGTSQGRDYARHWTPVHLDFVVDDCDRAVATAVAAGAMLEDPPHSHAWGRIAHLSDPYGNGVCILQFLGEGYDALAAAAPMQAQVLINIDVPDAARAALFYERAFGLRPQRRLGPQAIEMAGAAVPIYLLEKATGSQAATGTSQGRDYARHWTPVHLDFVVDDCDRAVATAVAAGAMLEDPPHSHAWGRIAHLSDPYGNGVCILQFLGEGYDALAAAAP

pLDDT: mean 95.06, std 7.7, range [48.88, 98.88]

InterPro domains:
  IPR029068 Glyoxalase/Bleomycin resistance protein/Dihydroxybiphenyl dioxygenase [G3DSA:3.10.180.10] (2-131)
  IPR029068 Glyoxalase/Bleomycin resistance protein/Dihydroxybiphenyl dioxygenase [SSF54593] (7-127)
  IPR037523 Vicinal oxygen chelate (VOC), core domain [PS51819] (1-126)
  IPR041581 Glyoxalase-like domain, group 6 [PF18029] (7-124)

Nearest PDB structures (foldseek):
  4pav-assembly2_B  TM=7.234E-01  e=3.242E-08  Staphylococcus aureus
  4gym-assembly1_A  TM=7.928E-01  e=2.879E-07  Conexibacter woesei DSM 14684
  4gym-assembly1_B  TM=7.854E-01  e=2.879E-07  Conexibacter woesei DSM 14684
  3r4q-assembly2_D  TM=6.592E-01  e=5.018E-08  Agrobacterium fabrum str. C58
  3r4q-assembly3_E-2  TM=6.622E-01  e=1.362E-07  Agrobacterium fabrum str. C58

Organism: Bordetella pertussis (strain Tohama I / ATCC BAA-589 / NCTC 13251) (NCBI:txid257313)